Protein AF-A0A0Q8I6N4-F1 (afdb_monomer_lite)

pLDDT: mean 78.52, std 25.17, range [23.89, 98.75]

Radius of gyration: 28.83 Å; chains: 1; bounding box: 86×46×62 Å

Secondary structure (DSSP, 8-state):
-----HHHHHHTT-SSEEEEE-HHHHTT-HHHHHHHHHHHHHTTEEEEEE--SSHHHHHHHHHHTTT-S-----GGGGGSHHHHHHHTT------TT------S--EEEE---SHHHHHHHHHHHHTT--EEEE-HHHHHTT--TTHHHHTTTTT--S-EEEEE------------S---------------------------

Sequence (204 aa):
MTEANLVRVLQSQTRLNVSLLRYDTIAQGAEQVQARIAELRAQGVGMAIADALPDSDLYTLGSACADLPLLTGGSGLALGLPENFRRAGKLRDLDASKLPVVSGGEVVLAGSASIATNGQVAAWLEAVRPDLRIDPLAWRRGSRWWRKRFTRFGNRRTPLALTIAGFMVGWRIRQGAGGYRNRCRALRHAAHHGAAGAGPVPYQ

Structure (mmCIF, N/CA/C/O backbone):
data_AF-A0A0Q8I6N4-F1
#
_entry.id   AF-A0A0Q8I6N4-F1
#
loop_
_atom_site.group_PDB
_atom_site.id
_atom_site.type_symbol
_atom_site.label_atom_id
_atom_site.label_alt_id
_atom_site.label_comp_id
_atom_site.label_asym_id
_atom_site.label_entity_id
_atom_site.label_seq_id
_atom_site.pdbx_PDB_ins_code
_atom_site.Cartn_x
_atom_site.Cartn_y
_atom_site.Cartn_z
_atom_site.occupancy
_atom_site.B_iso_or_equiv
_atom_site.auth_seq_id
_atom_site.auth_comp_id
_atom_site.auth_asym_id
_atom_site.auth_atom_id
_atom_site.pdbx_PDB_model_num
ATOM 1 N N . MET A 1 1 ? 10.664 6.802 2.367 1.00 87.81 1 MET A N 1
ATOM 2 C CA . MET A 1 1 ? 10.058 6.513 3.680 1.00 87.81 1 MET A CA 1
ATOM 3 C C . MET A 1 1 ? 11.179 6.383 4.691 1.00 87.81 1 MET A C 1
ATOM 5 O O . MET A 1 1 ? 12.016 5.511 4.510 1.00 87.81 1 MET A O 1
ATOM 9 N N . THR A 1 2 ? 11.261 7.286 5.666 1.00 96.38 2 THR A N 1
ATOM 10 C CA . THR A 1 2 ? 12.309 7.287 6.713 1.00 96.38 2 THR A CA 1
ATOM 11 C C . THR A 1 2 ? 11.754 7.011 8.110 1.00 96.38 2 THR A C 1
ATOM 13 O O . THR A 1 2 ? 12.517 6.943 9.063 1.00 96.38 2 THR A O 1
ATOM 16 N N . GLU A 1 3 ? 10.436 6.863 8.222 1.00 97.50 3 GLU A N 1
ATOM 17 C CA . GLU A 1 3 ? 9.692 6.530 9.433 1.00 97.50 3 GLU A CA 1
ATOM 18 C C . GLU A 1 3 ? 8.741 5.383 9.071 1.00 97.50 3 GLU A C 1
ATOM 20 O O . GLU A 1 3 ? 8.107 5.422 8.011 1.00 97.50 3 GLU A O 1
ATOM 25 N N . ALA A 1 4 ? 8.691 4.357 9.919 1.00 97.88 4 ALA A N 1
ATOM 26 C CA . ALA A 1 4 ? 7.884 3.155 9.714 1.00 97.88 4 ALA A CA 1
ATOM 27 C C . ALA A 1 4 ? 6.589 3.178 10.541 1.00 97.88 4 ALA A C 1
ATOM 29 O O . ALA A 1 4 ? 5.637 2.473 10.213 1.00 97.88 4 ALA A O 1
ATOM 30 N N . ASN A 1 5 ? 6.519 4.002 11.590 1.00 98.31 5 ASN A N 1
ATOM 31 C CA . ASN A 1 5 ? 5.308 4.167 12.379 1.00 98.31 5 ASN A CA 1
ATOM 32 C C . ASN A 1 5 ? 4.267 4.993 11.602 1.00 98.31 5 ASN A C 1
ATOM 34 O O . ASN A 1 5 ? 4.314 6.225 11.578 1.00 98.31 5 ASN A O 1
ATOM 38 N N . LEU A 1 6 ? 3.299 4.306 10.988 1.00 98.31 6 LEU A N 1
ATOM 39 C CA . LEU A 1 6 ? 2.267 4.943 10.166 1.00 98.31 6 LEU A CA 1
ATOM 40 C C . LEU A 1 6 ? 1.343 5.876 10.954 1.00 98.31 6 LEU A C 1
ATOM 42 O O . LEU A 1 6 ? 0.869 6.854 10.382 1.00 98.31 6 LEU A O 1
ATOM 46 N N . VAL A 1 7 ? 1.133 5.638 12.254 1.00 98.62 7 VAL A N 1
ATOM 47 C CA . VAL A 1 7 ? 0.370 6.563 13.109 1.00 98.62 7 VAL A CA 1
ATOM 48 C C . VAL A 1 7 ? 1.078 7.915 13.154 1.00 98.62 7 VAL A C 1
ATOM 50 O O . VAL A 1 7 ? 0.451 8.940 12.908 1.00 98.62 7 VAL A O 1
ATOM 53 N N . ARG A 1 8 ? 2.402 7.933 13.368 1.00 98.50 8 ARG A N 1
ATOM 54 C CA . ARG A 1 8 ? 3.201 9.173 13.367 1.00 98.50 8 ARG A CA 1
ATOM 55 C C . ARG A 1 8 ? 3.252 9.834 11.994 1.00 98.50 8 ARG A C 1
ATOM 57 O O . ARG A 1 8 ? 3.070 11.047 11.896 1.00 98.50 8 ARG A O 1
ATOM 64 N N . VAL A 1 9 ? 3.480 9.046 10.941 1.00 98.56 9 VAL A N 1
ATOM 65 C CA . VAL A 1 9 ? 3.524 9.559 9.562 1.00 98.56 9 VAL A CA 1
ATOM 66 C C . VAL A 1 9 ? 2.204 10.238 9.212 1.00 98.56 9 VAL A C 1
ATOM 68 O O . VAL A 1 9 ? 2.215 11.389 8.780 1.00 98.56 9 VAL A O 1
ATOM 71 N N . LEU A 1 10 ? 1.075 9.564 9.440 1.00 98.31 10 LEU A N 1
ATOM 72 C CA . LEU A 1 10 ? -0.237 10.096 9.099 1.00 98.31 10 LEU A CA 1
ATOM 73 C C . LEU A 1 10 ? -0.620 11.280 9.992 1.00 98.31 10 LEU A C 1
ATOM 75 O O . LEU A 1 10 ? -1.078 12.293 9.470 1.00 98.31 10 LEU A O 1
ATOM 79 N N . GLN A 1 11 ? -0.364 11.208 11.305 1.00 98.56 11 GLN A N 1
ATOM 80 C CA . GLN A 1 11 ? -0.669 12.301 12.235 1.00 98.56 11 GLN A CA 1
ATOM 81 C C . GLN A 1 11 ? 0.026 13.612 11.845 1.00 98.56 11 GLN A C 1
ATOM 83 O O . GLN A 1 11 ? -0.549 14.681 12.023 1.00 98.56 11 GLN A O 1
ATOM 88 N N . SER A 1 12 ? 1.230 13.547 11.267 1.00 98.12 12 SER A N 1
ATOM 89 C CA . SER A 1 12 ? 1.960 14.738 10.806 1.00 98.12 12 SER A CA 1
ATOM 90 C C . SER A 1 12 ? 1.322 15.453 9.603 1.00 98.12 12 SER A C 1
ATOM 92 O O . SER A 1 12 ? 1.721 16.568 9.273 1.00 98.12 12 SER A O 1
ATOM 94 N N . GLN A 1 13 ? 0.338 14.830 8.944 1.00 98.06 13 GLN A N 1
ATOM 95 C CA . GLN A 1 13 ? -0.269 15.299 7.692 1.00 98.06 13 GLN A CA 1
ATOM 96 C C . GLN A 1 13 ? -1.761 15.632 7.835 1.00 98.06 13 GLN A C 1
ATOM 98 O O . GLN A 1 13 ? -2.396 16.035 6.861 1.00 98.06 13 GLN A O 1
ATOM 103 N N . THR A 1 14 ? -2.342 15.470 9.027 1.00 98.06 14 THR A N 1
ATOM 104 C CA . THR A 1 14 ? -3.771 15.695 9.268 1.00 98.06 14 THR A CA 1
ATOM 105 C C . THR A 1 14 ? -4.027 16.383 10.605 1.00 98.06 14 THR A C 1
ATOM 107 O O . THR A 1 14 ? -3.249 16.269 11.548 1.00 98.06 14 THR A O 1
ATOM 110 N N . ARG A 1 15 ? -5.154 17.099 10.684 1.00 98.00 15 ARG A N 1
ATOM 111 C CA . ARG A 1 15 ? -5.676 17.682 11.933 1.00 98.00 15 ARG A CA 1
ATOM 112 C C . ARG A 1 15 ? -6.541 16.702 12.725 1.00 98.00 15 ARG A C 1
ATOM 114 O O . ARG A 1 15 ? -6.887 16.993 13.862 1.00 98.00 15 ARG A O 1
ATOM 121 N N . LEU A 1 16 ? -6.935 15.581 12.119 1.00 98.12 16 LEU A N 1
ATOM 122 C CA . LEU A 1 16 ? -7.684 14.535 12.809 1.00 98.12 16 LEU A CA 1
ATOM 123 C C . LEU A 1 16 ? -6.767 13.796 13.786 1.00 98.12 16 LEU A C 1
ATOM 125 O O . LEU A 1 16 ? -5.588 13.590 13.502 1.00 98.12 16 LEU A O 1
ATOM 129 N N . ASN A 1 17 ? -7.324 13.355 14.911 1.00 98.56 17 ASN A N 1
ATOM 130 C CA . ASN A 1 17 ? -6.612 12.459 15.814 1.00 98.56 17 ASN A CA 1
ATOM 131 C C . ASN A 1 17 ? -6.455 11.090 15.144 1.00 98.56 17 ASN A C 1
ATOM 133 O O . ASN A 1 17 ? -7.449 10.494 14.710 1.00 98.56 17 ASN A O 1
ATOM 137 N N . VAL A 1 18 ? -5.214 10.610 15.064 1.00 98.75 18 VAL A N 1
ATOM 138 C CA . VAL A 1 18 ? -4.855 9.312 14.492 1.00 98.75 18 VAL A CA 1
ATOM 139 C C . VAL A 1 18 ? -4.528 8.332 15.614 1.00 98.75 18 VAL A C 1
ATOM 141 O O . VAL A 1 18 ? -3.712 8.625 16.484 1.00 98.75 18 VAL A O 1
ATOM 144 N N . SER A 1 19 ? -5.141 7.152 15.580 1.00 98.56 19 SER A N 1
ATOM 145 C CA . SER A 1 19 ? -4.882 6.073 16.539 1.00 98.56 19 SER A CA 1
ATOM 146 C C . SER A 1 19 ? -4.516 4.764 15.835 1.00 98.56 19 SER A C 1
ATOM 148 O O . SER A 1 19 ? -4.373 4.715 14.611 1.00 98.56 19 SER A O 1
ATOM 150 N N . LEU A 1 20 ? -4.347 3.703 16.621 1.00 98.69 20 LEU A N 1
ATOM 151 C CA . LEU A 1 20 ? -4.041 2.351 16.169 1.00 98.69 20 LEU A CA 1
ATOM 152 C C . LEU A 1 20 ? -5.169 1.393 16.568 1.00 98.69 20 LEU A C 1
ATOM 154 O O . LEU A 1 20 ? -5.532 1.292 17.743 1.00 98.69 20 LEU A O 1
ATOM 158 N N . LEU A 1 21 ? -5.684 0.662 15.588 1.00 98.44 21 LEU A N 1
ATOM 159 C CA . LEU A 1 21 ? -6.455 -0.557 15.764 1.00 98.44 21 LEU A CA 1
ATOM 160 C C . LEU A 1 21 ? -5.466 -1.727 15.690 1.00 98.44 21 LEU A C 1
ATOM 162 O O . LEU A 1 21 ? -5.023 -2.118 14.611 1.00 98.44 21 LEU A O 1
ATOM 166 N N . ARG A 1 22 ? -5.063 -2.212 16.864 1.00 98.44 22 ARG A N 1
ATOM 167 C CA . ARG A 1 22 ? -3.992 -3.199 17.005 1.00 98.44 22 ARG A CA 1
ATOM 168 C C . ARG A 1 22 ? -4.424 -4.601 16.584 1.00 98.44 22 ARG A C 1
ATOM 170 O O . ARG A 1 22 ? -5.590 -4.974 16.713 1.00 98.44 22 ARG A O 1
ATOM 177 N N . TYR A 1 23 ? -3.442 -5.394 16.172 1.00 98.50 23 TYR A N 1
ATOM 178 C CA . TYR A 1 23 ? -3.622 -6.771 15.713 1.00 98.50 23 TYR A CA 1
ATOM 179 C C . TYR A 1 23 ? -4.339 -7.686 16.716 1.00 98.50 23 TYR A C 1
ATOM 181 O O . TYR A 1 23 ? -5.095 -8.562 16.318 1.00 98.50 23 TYR A O 1
ATOM 189 N N . ASP A 1 24 ? -4.135 -7.482 18.017 1.00 98.12 24 ASP A N 1
ATOM 190 C CA . ASP A 1 24 ? -4.748 -8.277 19.086 1.00 98.12 24 ASP A CA 1
ATOM 191 C C . ASP A 1 24 ? -6.265 -8.082 19.167 1.00 98.12 24 ASP A C 1
ATOM 193 O O . ASP A 1 24 ? -6.995 -9.020 19.473 1.00 98.12 24 ASP A O 1
ATOM 197 N N . THR A 1 25 ? -6.751 -6.882 18.852 1.00 98.50 25 THR A N 1
ATOM 198 C CA . THR A 1 25 ? -8.184 -6.599 18.713 1.00 98.50 25 THR A CA 1
ATOM 199 C C . THR A 1 25 ? -8.734 -7.252 17.447 1.00 98.50 25 THR A C 1
ATOM 201 O O . THR A 1 25 ? -9.822 -7.817 17.462 1.00 98.50 25 THR A O 1
ATOM 204 N N . ILE A 1 26 ? -7.975 -7.201 16.351 1.00 98.44 26 ILE A N 1
ATOM 205 C CA . ILE A 1 26 ? -8.395 -7.740 15.051 1.00 98.44 26 ILE A CA 1
ATOM 206 C C . ILE A 1 26 ? -8.469 -9.268 15.085 1.00 98.44 26 ILE A C 1
ATOM 208 O O . ILE A 1 26 ? -9.433 -9.846 14.588 1.00 98.44 26 ILE A O 1
ATOM 212 N N . ALA A 1 27 ? -7.521 -9.921 15.755 1.00 97.88 27 ALA A N 1
ATOM 213 C CA . ALA A 1 27 ? -7.495 -11.369 15.936 1.00 97.88 27 ALA A CA 1
ATOM 214 C C . ALA A 1 27 ? -8.718 -11.919 16.700 1.00 97.88 27 ALA A C 1
ATOM 216 O O . ALA A 1 27 ? -9.018 -13.105 16.595 1.00 97.88 27 ALA A O 1
ATOM 217 N N . GLN A 1 28 ? -9.438 -11.073 17.446 1.00 98.12 28 GLN A N 1
ATOM 218 C CA . GLN A 1 28 ? -10.664 -11.447 18.164 1.00 98.12 28 GLN A CA 1
ATOM 219 C C . GLN A 1 28 ? -11.920 -11.421 17.276 1.00 98.12 28 GLN A C 1
ATOM 221 O O . GLN A 1 28 ? -12.981 -11.864 17.709 1.00 98.12 28 GLN A O 1
ATOM 226 N N . GLY A 1 29 ? -11.817 -10.943 16.032 1.00 98.06 29 GLY A N 1
ATOM 227 C CA . GLY A 1 29 ? -12.907 -10.971 15.060 1.00 98.06 29 GLY A CA 1
ATOM 228 C C . GLY A 1 29 ? -13.659 -9.649 14.898 1.00 98.06 29 GLY A C 1
ATOM 229 O O . GLY A 1 29 ? -13.354 -8.625 15.512 1.00 98.06 29 GLY A O 1
ATOM 230 N N . ALA A 1 30 ? -14.649 -9.669 14.002 1.00 97.81 30 ALA A N 1
ATOM 231 C CA . ALA A 1 30 ? -15.275 -8.456 13.478 1.00 97.81 30 ALA A CA 1
ATOM 232 C C . ALA A 1 30 ? -16.047 -7.655 14.539 1.00 97.81 30 ALA A C 1
ATOM 234 O O . ALA A 1 30 ? -15.973 -6.428 14.542 1.00 97.81 30 ALA A O 1
ATOM 235 N N . GLU A 1 31 ? -16.733 -8.333 15.460 1.00 98.19 31 GLU A N 1
ATOM 236 C CA . GLU A 1 31 ? -17.493 -7.688 16.539 1.00 98.19 31 GLU A CA 1
ATOM 237 C C . GLU A 1 31 ? -16.573 -6.897 17.479 1.00 98.19 31 GLU A C 1
ATOM 239 O O . GLU A 1 31 ? -16.845 -5.739 17.801 1.00 98.19 31 GLU A O 1
ATOM 244 N N . GLN A 1 32 ? -15.426 -7.475 17.852 1.00 98.56 32 GLN A N 1
ATOM 245 C CA . GLN A 1 32 ? -14.461 -6.802 18.718 1.00 98.56 32 GLN A CA 1
ATOM 246 C C . GLN A 1 32 ? -13.811 -5.601 18.018 1.00 98.56 32 GLN A C 1
ATOM 248 O O . GLN A 1 32 ? -13.579 -4.558 18.636 1.00 98.56 32 GLN A O 1
ATOM 253 N N . VAL A 1 33 ? -13.563 -5.709 16.710 1.00 98.56 33 VAL A N 1
ATOM 254 C CA . VAL A 1 33 ? -13.108 -4.576 15.896 1.00 98.56 33 VAL A CA 1
ATOM 255 C C . VAL A 1 33 ? -14.155 -3.463 15.867 1.00 98.56 33 VAL A C 1
ATOM 257 O O . VAL A 1 33 ? -13.801 -2.300 16.055 1.00 98.56 33 VAL A O 1
ATOM 260 N N . GLN A 1 34 ? -15.434 -3.788 15.677 1.00 98.50 34 GLN A N 1
ATOM 261 C CA . GLN A 1 34 ? -16.523 -2.805 15.687 1.00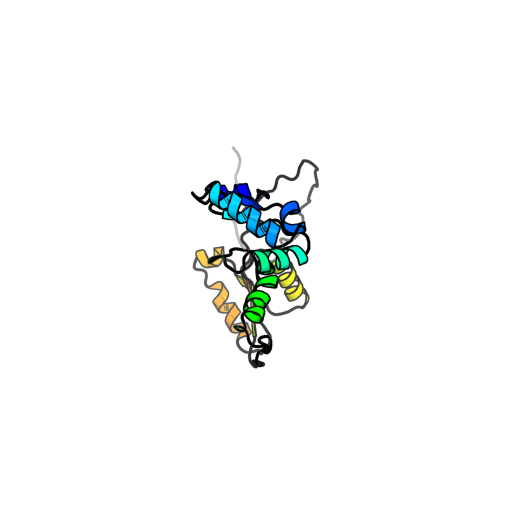 98.50 34 GLN A CA 1
ATOM 262 C C . GLN A 1 34 ? -16.637 -2.093 17.037 1.00 98.50 34 GLN A C 1
ATOM 264 O O . GLN A 1 34 ? -16.699 -0.861 17.071 1.00 98.50 34 GLN A O 1
ATOM 269 N N . ALA A 1 35 ? -16.583 -2.844 18.142 1.00 98.50 35 ALA A N 1
ATOM 270 C CA . ALA A 1 35 ? -16.572 -2.284 19.490 1.00 98.50 35 ALA A CA 1
ATOM 271 C C . ALA A 1 35 ? -15.393 -1.318 19.675 1.00 98.50 35 ALA A C 1
ATOM 273 O O . ALA A 1 35 ? -15.573 -0.173 20.096 1.00 98.50 35 ALA A O 1
ATOM 274 N N . ARG A 1 36 ? -14.191 -1.722 19.247 1.00 98.56 36 ARG A N 1
ATOM 275 C CA . ARG A 1 36 ? -13.006 -0.868 19.339 1.00 98.56 36 ARG A CA 1
ATOM 276 C C . ARG A 1 36 ? -13.101 0.381 18.463 1.00 98.56 36 ARG A C 1
ATOM 278 O O . ARG A 1 36 ? -12.676 1.456 18.883 1.00 98.56 36 ARG A O 1
ATOM 285 N N . ILE A 1 37 ? -13.666 0.278 17.260 1.00 98.38 37 ILE A N 1
ATOM 286 C CA . ILE A 1 37 ? -13.926 1.438 16.395 1.00 98.38 37 ILE A CA 1
ATOM 287 C C . ILE A 1 37 ? -14.889 2.412 17.088 1.00 98.38 37 ILE A C 1
ATOM 289 O O . ILE A 1 37 ? -14.655 3.622 17.046 1.00 98.38 37 ILE A O 1
ATOM 293 N N . ALA A 1 38 ? -15.942 1.916 17.743 1.00 98.31 38 ALA A N 1
ATOM 294 C CA . ALA A 1 38 ? -16.888 2.750 18.481 1.00 98.31 38 ALA A CA 1
ATOM 295 C C . ALA A 1 38 ? -16.220 3.476 19.664 1.00 98.31 38 ALA A C 1
ATOM 297 O O . ALA A 1 38 ? -16.402 4.685 19.818 1.00 98.31 38 ALA A O 1
ATOM 298 N N . GLU A 1 39 ? -15.380 2.785 20.439 1.00 98.50 39 GLU A N 1
ATOM 299 C CA . GLU A 1 39 ? -14.588 3.394 21.517 1.00 98.50 39 GLU A CA 1
ATOM 300 C C . GLU A 1 39 ? -13.662 4.502 21.004 1.00 98.50 39 GLU A C 1
ATOM 302 O O . GLU A 1 39 ? -13.620 5.596 21.567 1.00 98.50 39 GLU A O 1
ATOM 307 N N . LEU A 1 40 ? -12.930 4.243 19.917 1.00 98.25 40 LEU A N 1
ATOM 308 C CA . LEU A 1 40 ? -12.031 5.224 19.309 1.00 98.25 40 LEU A CA 1
ATOM 309 C C . LEU A 1 40 ? -12.806 6.463 18.838 1.00 98.25 40 LEU A C 1
ATOM 311 O O . LEU A 1 40 ? -12.378 7.593 19.080 1.00 98.25 40 LEU A O 1
ATOM 315 N N . ARG A 1 41 ? -13.981 6.272 18.227 1.00 97.69 41 ARG A N 1
ATOM 316 C CA . ARG A 1 41 ? -14.866 7.379 17.836 1.00 97.69 41 ARG A CA 1
ATOM 317 C C . ARG A 1 41 ? -15.325 8.194 19.042 1.00 97.69 41 ARG A C 1
ATOM 319 O O . ARG A 1 41 ? -15.280 9.420 18.981 1.00 97.69 41 ARG A O 1
ATOM 326 N N . ALA A 1 42 ? -15.705 7.538 20.139 1.00 98.38 42 ALA A N 1
ATOM 327 C CA . ALA A 1 42 ? -16.088 8.212 21.380 1.00 98.38 42 ALA A 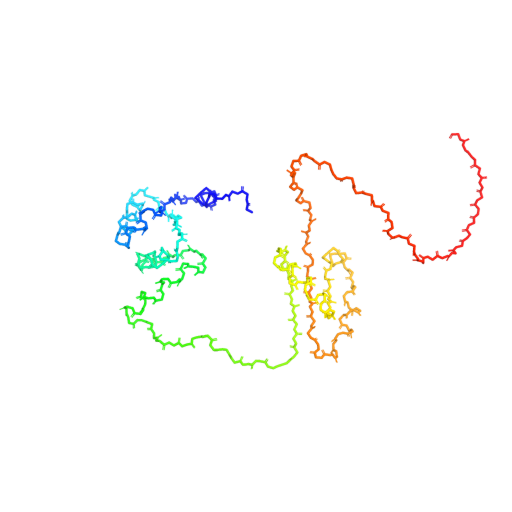CA 1
ATOM 328 C C . ALA A 1 42 ? -14.931 9.026 21.992 1.00 98.38 42 ALA A C 1
ATOM 330 O O . ALA A 1 42 ? -15.162 10.058 22.615 1.00 98.38 42 ALA A O 1
ATOM 331 N N . GLN A 1 43 ? -13.682 8.616 21.755 1.00 98.12 43 GLN A N 1
ATOM 332 C CA . GLN A 1 43 ? -12.467 9.343 22.150 1.00 98.12 43 GLN A CA 1
ATOM 333 C C . GLN A 1 43 ? -12.096 10.491 21.190 1.00 98.12 43 GLN A C 1
ATOM 335 O O . GLN A 1 43 ? -11.058 11.131 21.361 1.00 98.12 43 GLN A O 1
ATOM 340 N N . GLY A 1 44 ? -12.904 10.757 20.159 1.00 98.12 44 GLY A N 1
ATOM 341 C CA . GLY A 1 44 ? -12.626 11.794 19.164 1.00 98.12 44 GLY A CA 1
ATOM 342 C C . GLY A 1 44 ? -11.520 11.423 18.171 1.00 98.12 44 GLY A C 1
ATOM 343 O O . GLY A 1 44 ? -10.915 12.312 17.568 1.00 98.12 44 GLY A O 1
ATOM 344 N N . VAL A 1 45 ? -11.225 10.130 17.996 1.00 98.56 45 VAL A N 1
ATOM 345 C CA . VAL A 1 45 ? -10.305 9.644 16.957 1.00 98.56 45 VAL A CA 1
ATOM 346 C C . VAL A 1 45 ? -10.994 9.723 15.598 1.00 98.56 45 VAL A C 1
ATOM 348 O O . VAL A 1 45 ? -12.066 9.155 15.395 1.00 98.56 45 VAL A O 1
ATOM 351 N N . GLY A 1 46 ? -10.367 10.427 14.653 1.00 97.69 46 GLY A N 1
ATOM 352 C CA . GLY A 1 46 ? -10.891 10.596 13.297 1.00 97.69 46 GLY A CA 1
ATOM 353 C C . GLY A 1 46 ? -10.366 9.560 12.303 1.00 97.69 46 GLY A C 1
ATOM 354 O O . GLY A 1 46 ? -11.038 9.271 11.317 1.00 97.69 46 GLY A O 1
ATOM 355 N N . MET A 1 47 ? -9.179 8.995 12.549 1.00 98.38 47 MET A N 1
ATOM 356 C CA . MET A 1 47 ? -8.565 7.971 11.698 1.00 98.38 47 MET A CA 1
ATOM 357 C C . MET A 1 47 ? -7.867 6.914 12.556 1.00 98.38 47 MET A C 1
ATOM 359 O O . MET A 1 47 ? -7.206 7.245 13.537 1.00 98.38 47 MET A O 1
ATOM 363 N N . ALA A 1 48 ? -7.961 5.645 12.172 1.00 98.38 48 ALA A N 1
ATOM 364 C CA . ALA A 1 48 ? -7.210 4.567 12.806 1.00 98.38 48 ALA A CA 1
ATOM 365 C C . ALA A 1 48 ? -6.374 3.837 11.753 1.00 98.38 48 ALA A C 1
ATOM 367 O O . ALA A 1 48 ? -6.905 3.399 10.734 1.00 98.38 48 ALA A O 1
ATOM 368 N N . ILE A 1 49 ? -5.070 3.708 12.001 1.00 98.62 49 ILE A N 1
ATOM 369 C CA . ILE A 1 49 ? -4.243 2.724 11.302 1.00 98.62 49 ILE A CA 1
ATOM 370 C C . ILE A 1 49 ? -4.662 1.352 11.824 1.00 98.62 49 ILE A C 1
ATOM 372 O O . ILE A 1 49 ? -4.766 1.186 13.034 1.00 98.62 49 ILE A O 1
ATOM 376 N N . ALA A 1 50 ? -4.919 0.393 10.942 1.00 98.44 50 ALA A N 1
ATOM 377 C CA . ALA A 1 50 ? -5.223 -0.979 11.326 1.00 98.44 50 ALA A CA 1
ATOM 378 C C . ALA A 1 50 ? -4.017 -1.872 11.041 1.00 98.44 50 ALA A C 1
ATOM 380 O O . ALA A 1 50 ? -3.450 -1.804 9.947 1.00 98.44 50 ALA A O 1
ATOM 381 N N . ASP A 1 51 ? -3.635 -2.694 12.014 1.00 98.50 51 ASP A N 1
ATOM 382 C CA . ASP A 1 51 ? -2.679 -3.770 11.770 1.00 98.50 51 ASP A CA 1
ATOM 383 C C . ASP A 1 51 ? -3.304 -4.830 10.846 1.00 98.50 51 ASP A C 1
ATOM 385 O O . ASP A 1 51 ? -4.514 -5.036 10.837 1.00 98.50 51 ASP A O 1
ATOM 389 N N . ALA A 1 52 ? -2.476 -5.516 10.066 1.00 97.50 52 ALA A N 1
ATOM 390 C CA . ALA A 1 52 ? -2.869 -6.714 9.331 1.00 97.50 52 ALA A CA 1
ATOM 391 C C . ALA A 1 52 ? -1.622 -7.578 9.135 1.00 97.50 52 ALA A C 1
ATOM 393 O O . ALA A 1 52 ? -0.679 -7.139 8.471 1.00 97.50 52 ALA A O 1
ATOM 394 N N . LEU A 1 53 ? -1.588 -8.762 9.755 1.00 96.75 53 LEU A N 1
ATOM 395 C CA . LEU A 1 53 ? -0.438 -9.667 9.672 1.00 96.75 53 LEU A CA 1
ATOM 396 C C . LEU A 1 53 ? -0.700 -10.775 8.635 1.00 96.75 53 LEU A C 1
ATOM 398 O O . LEU A 1 53 ? 0.002 -10.802 7.623 1.00 96.75 53 LEU A O 1
ATOM 402 N N . PRO A 1 54 ? -1.690 -11.668 8.825 1.00 96.75 54 PRO A N 1
ATOM 403 C CA . PRO A 1 54 ? -2.195 -12.548 7.775 1.00 96.75 54 PRO A CA 1
ATOM 404 C C . PRO A 1 54 ? -3.335 -11.917 6.963 1.00 96.75 54 PRO A C 1
ATOM 406 O O . PRO A 1 54 ? -4.035 -11.013 7.418 1.00 96.75 54 PRO A O 1
ATOM 409 N N . ASP A 1 55 ? -3.616 -12.496 5.794 1.00 97.38 55 ASP A N 1
ATOM 410 C CA . ASP A 1 55 ? -4.765 -12.107 4.965 1.00 97.38 55 ASP A CA 1
ATOM 411 C C . ASP A 1 55 ? -6.108 -12.229 5.705 1.00 97.38 55 ASP A C 1
ATOM 413 O O . ASP A 1 55 ? -7.028 -11.460 5.429 1.00 97.38 55 ASP A O 1
ATOM 417 N N . SER A 1 56 ? -6.238 -13.147 6.674 1.00 97.19 56 SER A N 1
ATOM 418 C CA . SER A 1 56 ? -7.451 -13.289 7.496 1.00 97.19 56 SER A CA 1
ATOM 419 C C . SER A 1 56 ? -7.826 -12.001 8.231 1.00 97.19 56 SER A C 1
ATOM 421 O O . SER A 1 56 ? -9.014 -11.710 8.365 1.00 97.19 56 SER A O 1
ATOM 423 N N . ASP A 1 57 ? -6.844 -11.192 8.634 1.00 98.00 57 ASP A N 1
ATOM 424 C CA . ASP A 1 57 ? -7.092 -9.898 9.273 1.00 98.00 57 ASP A CA 1
ATOM 425 C C . ASP A 1 57 ? -7.799 -8.940 8.308 1.00 98.00 57 ASP A C 1
ATOM 427 O O . ASP A 1 57 ? -8.705 -8.212 8.707 1.00 98.00 57 ASP A O 1
ATOM 431 N N . LEU A 1 58 ? -7.446 -8.974 7.018 1.00 98.06 58 LEU A N 1
ATOM 432 C CA . LEU A 1 58 ? -8.060 -8.136 5.984 1.00 98.06 58 LEU A CA 1
ATOM 433 C C . LEU A 1 58 ? -9.519 -8.533 5.724 1.00 98.06 58 LEU A C 1
ATOM 435 O O . LEU A 1 58 ? -10.358 -7.661 5.491 1.00 98.06 58 LEU A O 1
ATOM 439 N N . TYR A 1 59 ? -9.853 -9.824 5.819 1.00 98.00 59 TYR A N 1
ATOM 440 C CA . TYR A 1 59 ? -11.245 -10.282 5.770 1.00 98.00 59 TYR A CA 1
ATOM 441 C C . TYR A 1 59 ? -12.028 -9.852 7.014 1.00 98.00 59 TYR A C 1
ATOM 443 O O . TYR A 1 59 ? -13.149 -9.353 6.884 1.00 98.00 59 TYR A O 1
ATOM 451 N N . THR A 1 60 ? -11.430 -9.971 8.203 1.00 98.25 60 THR A N 1
ATOM 452 C CA . THR A 1 60 ? -12.028 -9.487 9.455 1.00 98.25 60 THR A CA 1
ATOM 453 C C . THR A 1 60 ? -12.299 -7.986 9.398 1.00 98.25 60 THR A C 1
ATOM 455 O O . THR A 1 60 ? -13.417 -7.556 9.676 1.00 98.25 60 THR A O 1
ATOM 458 N N . LEU A 1 61 ? -11.313 -7.188 8.979 1.00 98.12 61 LEU A N 1
ATOM 459 C CA . LEU A 1 61 ? -11.451 -5.744 8.793 1.00 98.12 61 LEU A CA 1
ATOM 460 C C . LEU A 1 61 ? -12.523 -5.414 7.752 1.00 98.12 61 LEU A C 1
ATOM 462 O O . LEU A 1 61 ? -13.347 -4.532 7.994 1.00 98.12 61 LEU A O 1
ATOM 466 N N . GLY A 1 62 ? -12.551 -6.138 6.630 1.00 97.00 62 GLY A N 1
ATOM 467 C CA . GLY A 1 62 ? -13.570 -5.979 5.597 1.00 97.00 62 GLY A CA 1
ATOM 468 C C . GLY A 1 62 ? -14.982 -6.177 6.146 1.00 97.00 62 GLY A C 1
ATOM 469 O O . GLY A 1 62 ? -15.837 -5.319 5.939 1.00 97.00 62 GLY A O 1
ATOM 470 N N . SER A 1 63 ? -15.209 -7.252 6.905 1.00 96.94 63 SER A N 1
ATOM 471 C CA . SER A 1 63 ? -16.503 -7.526 7.541 1.00 96.94 63 SER A CA 1
ATOM 472 C C . SER A 1 63 ? -16.850 -6.500 8.623 1.00 96.94 63 SER A C 1
ATOM 474 O O . SER A 1 63 ? -17.982 -6.028 8.680 1.00 96.94 63 SER A O 1
ATOM 476 N N . ALA A 1 64 ? -15.894 -6.140 9.484 1.00 97.62 64 ALA A N 1
ATOM 477 C CA . ALA A 1 64 ? -16.121 -5.212 10.590 1.00 97.62 64 ALA A CA 1
ATOM 478 C C . ALA A 1 64 ? -16.472 -3.800 10.106 1.00 97.62 64 A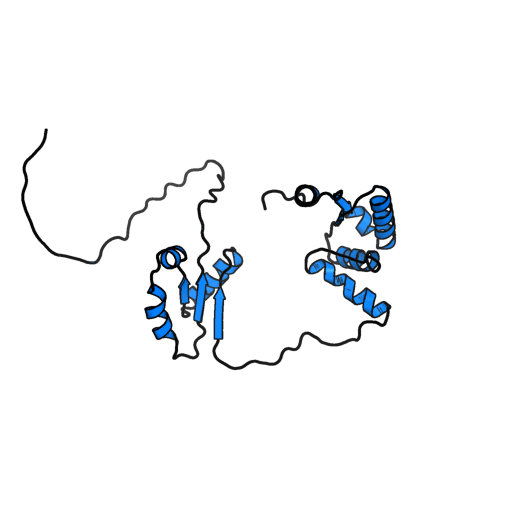LA A C 1
ATOM 480 O O . ALA A 1 64 ? -17.257 -3.096 10.738 1.00 97.62 64 ALA A O 1
ATOM 481 N N . CYS A 1 65 ? -15.900 -3.393 8.973 1.00 96.50 65 CYS A N 1
ATOM 482 C CA . CYS A 1 65 ? -16.041 -2.051 8.425 1.00 96.50 65 CYS A CA 1
ATOM 483 C C . CYS A 1 65 ? -17.135 -1.922 7.355 1.00 96.50 65 CYS A C 1
ATOM 485 O O . CYS A 1 65 ? -17.149 -0.918 6.643 1.00 96.50 65 CYS A O 1
ATOM 487 N N . ALA A 1 66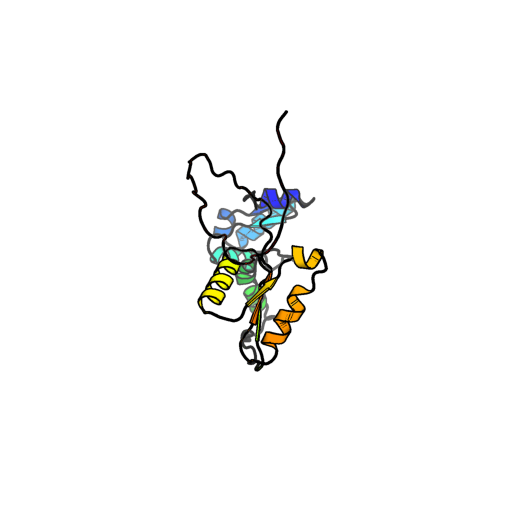 ? -18.032 -2.904 7.221 1.00 95.81 66 ALA A N 1
ATOM 488 C CA . ALA A 1 66 ? -19.052 -2.931 6.168 1.00 95.81 66 ALA A CA 1
ATOM 489 C C . ALA A 1 66 ? -19.934 -1.667 6.126 1.00 95.81 66 ALA A C 1
ATOM 491 O O . ALA A 1 66 ? -20.299 -1.215 5.041 1.00 95.81 66 ALA A O 1
ATOM 492 N N . ASP A 1 67 ? -20.211 -1.077 7.291 1.00 93.81 67 ASP A N 1
ATOM 493 C CA . ASP A 1 67 ? -21.066 0.107 7.434 1.00 93.81 67 ASP A CA 1
ATOM 494 C C . ASP A 1 67 ? -20.285 1.433 7.462 1.00 93.81 67 ASP A C 1
ATOM 496 O O . ASP A 1 67 ? -20.873 2.509 7.601 1.00 93.81 67 ASP A O 1
ATOM 500 N N . LEU A 1 68 ? -18.951 1.397 7.343 1.00 95.94 68 LEU A N 1
ATOM 501 C CA . LEU A 1 68 ? -18.164 2.624 7.279 1.00 95.94 68 LEU A CA 1
ATOM 502 C C . LEU A 1 68 ? -18.348 3.304 5.913 1.00 95.94 68 LEU A C 1
ATOM 504 O O . LEU A 1 68 ? -18.118 2.678 4.880 1.00 95.94 68 LEU A O 1
ATOM 508 N N . PRO A 1 69 ? -18.663 4.614 5.874 1.00 96.25 69 PRO A N 1
ATOM 509 C CA . PRO A 1 69 ? -18.852 5.329 4.611 1.00 96.25 69 PRO A CA 1
ATOM 510 C C . PRO A 1 69 ? -17.542 5.539 3.837 1.00 96.25 69 PRO A C 1
ATOM 512 O O . PRO A 1 69 ? -17.572 5.839 2.646 1.00 96.25 69 PRO A O 1
ATOM 515 N N . LEU A 1 70 ? -16.392 5.424 4.510 1.00 96.75 70 LEU A N 1
ATOM 516 C CA . LEU A 1 70 ? -15.072 5.603 3.918 1.00 96.75 70 LEU A CA 1
ATOM 517 C C . LEU A 1 70 ? -14.064 4.644 4.550 1.00 96.75 70 LEU A C 1
ATOM 519 O O . LEU A 1 70 ? -13.928 4.575 5.771 1.00 96.75 70 LEU A O 1
ATOM 523 N N . LEU A 1 71 ? -13.311 3.977 3.682 1.00 96.44 71 LEU A N 1
ATOM 524 C CA . LEU A 1 71 ? -12.170 3.133 4.000 1.00 96.44 71 LEU A CA 1
ATOM 525 C C . LEU A 1 71 ? -10.986 3.560 3.132 1.00 96.44 71 LEU A C 1
ATOM 527 O O . LEU A 1 71 ? -11.147 3.826 1.942 1.00 96.44 71 LEU A O 1
ATOM 531 N N . THR A 1 72 ? -9.795 3.630 3.722 1.00 97.19 72 THR A N 1
ATOM 532 C CA . THR A 1 72 ? -8.572 4.052 3.025 1.00 97.19 72 THR A CA 1
ATOM 533 C C . THR A 1 72 ? -7.465 3.036 3.254 1.00 97.19 72 THR A C 1
ATOM 535 O O . THR A 1 72 ? -7.185 2.688 4.399 1.00 97.19 72 THR A O 1
ATOM 538 N N . GLY A 1 73 ? -6.800 2.590 2.192 1.00 95.25 73 GLY A N 1
ATOM 539 C CA . GLY A 1 73 ? -5.708 1.627 2.294 1.00 95.25 73 GLY A CA 1
ATOM 540 C C . GLY A 1 73 ? -5.175 1.200 0.931 1.00 95.25 73 GLY A C 1
ATOM 541 O O . GLY A 1 73 ? -5.581 1.728 -0.104 1.00 95.25 73 GLY A O 1
ATOM 542 N N . GLY A 1 74 ? -4.245 0.245 0.943 1.00 94.88 74 GLY A N 1
ATOM 543 C CA . GLY A 1 74 ? -3.787 -0.436 -0.269 1.00 94.88 74 GLY A CA 1
ATOM 544 C C . GLY A 1 74 ? -4.801 -1.465 -0.783 1.00 94.88 74 GLY A C 1
ATOM 545 O O . GLY A 1 74 ? -5.867 -1.656 -0.202 1.00 94.88 74 GLY A O 1
ATOM 546 N N . SER A 1 75 ? -4.441 -2.181 -1.851 1.00 94.94 75 SER A N 1
ATOM 547 C CA . SER A 1 75 ? -5.306 -3.196 -2.475 1.00 94.94 75 SER A CA 1
ATOM 548 C C . SER A 1 75 ? -5.702 -4.340 -1.537 1.00 94.94 75 SER A C 1
ATOM 550 O O . SER A 1 75 ? -6.798 -4.871 -1.681 1.00 94.94 75 SER A O 1
ATOM 552 N N . GLY A 1 76 ? -4.865 -4.692 -0.554 1.00 93.75 76 GLY A N 1
ATOM 553 C CA . GLY A 1 76 ? -5.176 -5.744 0.421 1.00 93.75 76 GLY A CA 1
ATOM 554 C C . GLY A 1 76 ? -6.465 -5.483 1.209 1.00 93.75 76 GLY A C 1
ATOM 555 O O . GLY A 1 76 ? -7.228 -6.409 1.462 1.00 93.75 76 GLY A O 1
ATOM 556 N N . LEU A 1 77 ? -6.783 -4.217 1.505 1.00 92.31 77 LEU A N 1
ATOM 557 C CA . LEU A 1 77 ? -8.031 -3.854 2.186 1.00 92.31 77 LEU A CA 1
ATOM 558 C C . LEU A 1 77 ? -9.275 -4.278 1.388 1.00 92.31 77 LEU A C 1
ATOM 560 O O . LEU A 1 77 ? -10.319 -4.558 1.968 1.00 92.31 77 LEU A O 1
ATOM 564 N N . ALA A 1 78 ? -9.165 -4.357 0.060 1.00 92.25 78 ALA A N 1
ATOM 565 C CA . ALA A 1 78 ? -10.268 -4.738 -0.809 1.00 92.25 78 ALA A CA 1
ATOM 566 C C . ALA A 1 78 ? -10.561 -6.248 -0.817 1.00 92.25 78 ALA A C 1
ATOM 568 O O . ALA A 1 78 ? -11.566 -6.636 -1.401 1.00 92.25 78 ALA A O 1
ATOM 569 N N . LEU A 1 79 ? -9.748 -7.100 -0.177 1.00 94.00 79 LEU A N 1
ATOM 570 C CA . LEU A 1 79 ? -9.982 -8.552 -0.157 1.00 94.00 79 LEU A CA 1
ATOM 571 C C . LEU A 1 79 ? -11.321 -8.920 0.505 1.00 94.00 79 LEU A C 1
ATOM 573 O O . LEU A 1 79 ? -12.076 -9.725 -0.036 1.00 94.00 79 LEU A O 1
ATOM 577 N N . GLY A 1 80 ? -11.642 -8.296 1.644 1.00 93.00 80 GLY A N 1
ATOM 578 C CA . GLY A 1 80 ? -12.860 -8.590 2.409 1.00 93.00 80 GLY A CA 1
ATOM 579 C C . GLY A 1 80 ? -14.116 -7.830 1.966 1.00 93.00 80 GLY A C 1
ATOM 580 O O . GLY A 1 80 ? -15.221 -8.211 2.339 1.00 93.00 80 GLY A O 1
ATOM 581 N N . LEU A 1 81 ? -13.983 -6.767 1.166 1.00 95.00 81 LEU A N 1
ATOM 582 C CA . LEU A 1 81 ? -15.108 -5.874 0.843 1.00 95.00 81 LEU A CA 1
ATOM 583 C C . LEU A 1 81 ? -16.162 -6.476 -0.102 1.00 95.00 81 LEU A C 1
ATOM 585 O O . LEU A 1 81 ? -17.348 -6.263 0.155 1.00 95.00 81 LEU A O 1
ATOM 589 N N . PRO A 1 82 ? -15.807 -7.219 -1.174 1.00 93.81 82 PRO A N 1
ATOM 590 C CA . PRO A 1 82 ? -16.796 -7.790 -2.087 1.00 93.81 82 PRO A CA 1
ATOM 591 C C . PRO A 1 82 ? -17.824 -8.674 -1.381 1.00 93.81 82 PRO A C 1
ATOM 593 O O . PRO A 1 82 ? -18.995 -8.678 -1.756 1.00 93.81 82 PRO A O 1
ATOM 596 N N . GLU A 1 83 ? -17.404 -9.386 -0.335 1.00 93.25 83 GLU A N 1
ATOM 597 C CA . GLU A 1 83 ? -18.268 -10.304 0.399 1.00 93.25 83 GLU A CA 1
ATOM 598 C C . GLU A 1 83 ? -19.408 -9.589 1.133 1.00 93.25 83 GLU A C 1
ATOM 600 O O . GLU A 1 83 ? -20.531 -10.090 1.151 1.00 93.25 83 GLU A O 1
ATOM 605 N N . ASN A 1 84 ? -19.182 -8.365 1.620 1.00 95.12 84 ASN A N 1
ATOM 606 C CA . ASN A 1 84 ? -20.241 -7.538 2.207 1.00 95.12 84 ASN A CA 1
ATOM 607 C C . ASN A 1 84 ? -21.375 -7.284 1.200 1.00 95.12 84 ASN A C 1
ATOM 609 O O . ASN A 1 84 ? -22.557 -7.371 1.533 1.00 95.12 84 ASN A O 1
ATOM 613 N N . PHE A 1 85 ? -21.023 -7.015 -0.060 1.00 94.69 85 PHE A N 1
ATOM 614 C CA . PHE A 1 85 ? -22.004 -6.774 -1.116 1.00 94.69 85 PHE A CA 1
ATOM 615 C C . PHE A 1 85 ? -22.678 -8.058 -1.600 1.00 94.69 85 PHE A C 1
ATOM 617 O O . PHE A 1 85 ? -23.861 -8.010 -1.937 1.00 94.69 85 PHE A O 1
ATOM 624 N N . ARG A 1 86 ? -21.974 -9.201 -1.609 1.00 94.12 86 ARG A N 1
ATOM 625 C CA . ARG A 1 86 ? -22.593 -10.506 -1.908 1.00 94.12 86 ARG A CA 1
ATOM 626 C C . ARG A 1 86 ? -23.643 -10.867 -0.864 1.00 94.12 86 ARG A C 1
ATOM 628 O O . ARG A 1 86 ? -24.776 -11.157 -1.235 1.00 94.12 86 ARG A O 1
ATOM 635 N N . ARG A 1 87 ? -23.312 -10.749 0.428 1.00 91.81 87 ARG A N 1
ATOM 636 C CA . ARG A 1 87 ? -24.251 -10.990 1.541 1.00 91.81 87 ARG A CA 1
ATOM 637 C C . ARG A 1 87 ? -25.466 -10.069 1.494 1.00 91.81 87 ARG A C 1
ATOM 639 O O . ARG A 1 87 ? -26.571 -10.496 1.803 1.00 91.81 87 ARG A O 1
ATOM 646 N N . ALA A 1 88 ? -25.276 -8.826 1.054 1.00 94.31 88 ALA A N 1
ATOM 647 C CA . ALA A 1 88 ? -26.362 -7.870 0.858 1.00 94.31 88 ALA A CA 1
ATOM 648 C C . ALA A 1 88 ? -27.167 -8.084 -0.444 1.00 94.31 88 ALA A C 1
ATOM 650 O O . ALA A 1 88 ? -28.054 -7.283 -0.735 1.00 94.31 88 ALA A O 1
ATOM 651 N N . GLY A 1 89 ? -26.840 -9.089 -1.268 1.00 95.00 89 GLY A N 1
ATOM 652 C CA . GLY A 1 89 ? -27.487 -9.328 -2.565 1.00 95.00 89 GLY A CA 1
ATOM 653 C C . GLY A 1 89 ? -27.215 -8.243 -3.617 1.00 95.00 89 GLY A C 1
ATOM 654 O O . GLY A 1 89 ? -27.941 -8.133 -4.602 1.00 95.00 89 GLY A O 1
ATOM 655 N N . LYS A 1 90 ? -26.184 -7.413 -3.412 1.00 95.00 90 LYS A N 1
ATOM 656 C CA . LYS A 1 90 ? -25.850 -6.248 -4.252 1.00 95.00 90 LYS A CA 1
ATOM 657 C C . LYS A 1 90 ? -24.774 -6.535 -5.297 1.00 95.00 90 LYS A C 1
ATOM 659 O O . LYS A 1 90 ? -24.561 -5.712 -6.184 1.00 95.00 90 LYS A O 1
ATOM 664 N N . LEU A 1 91 ? -24.086 -7.671 -5.200 1.00 93.88 91 LEU A N 1
ATOM 665 C CA . LEU A 1 91 ? -23.030 -8.062 -6.129 1.00 93.88 91 LEU A CA 1
ATOM 666 C C . LEU A 1 91 ? -23.385 -9.379 -6.818 1.00 93.88 91 LEU A C 1
ATOM 668 O O . LEU A 1 91 ? -23.605 -10.392 -6.160 1.00 93.88 91 LEU A O 1
ATOM 672 N N . ARG A 1 92 ? -23.427 -9.346 -8.153 1.00 88.69 92 ARG A N 1
ATOM 673 C CA . ARG A 1 92 ? -23.607 -10.532 -9.001 1.00 88.69 92 ARG A CA 1
ATOM 674 C C . ARG A 1 92 ? -22.277 -11.251 -9.187 1.00 88.69 92 ARG A C 1
ATOM 676 O O . ARG A 1 92 ? -21.233 -10.602 -9.228 1.00 88.69 92 ARG A O 1
ATOM 683 N N . ASP A 1 93 ? -22.338 -12.563 -9.365 1.00 82.19 93 ASP A N 1
ATOM 684 C CA . ASP A 1 93 ? -21.167 -13.368 -9.695 1.00 82.19 93 ASP A CA 1
ATOM 685 C C . ASP A 1 93 ? -20.829 -13.217 -11.188 1.00 82.19 93 ASP A C 1
ATOM 687 O O . ASP A 1 93 ? -21.588 -13.642 -12.062 1.00 82.19 93 ASP A O 1
ATOM 691 N N . LEU A 1 94 ? -19.745 -12.498 -11.484 1.00 83.38 94 LEU A N 1
ATOM 692 C CA . LEU A 1 94 ? -19.289 -12.171 -12.835 1.00 83.38 94 LEU A CA 1
ATOM 693 C C . LEU A 1 94 ? -17.757 -12.208 -12.874 1.00 83.38 94 LEU A C 1
ATOM 695 O O . LEU A 1 94 ? -17.092 -11.620 -12.021 1.00 83.38 94 LEU A O 1
ATOM 699 N N . ASP A 1 95 ? -17.197 -12.832 -13.908 1.00 81.00 95 ASP A N 1
ATOM 700 C CA . ASP A 1 95 ? -15.753 -12.849 -14.148 1.00 81.00 95 ASP A CA 1
ATOM 701 C C . ASP A 1 95 ? -15.306 -11.567 -14.868 1.00 81.00 95 ASP A C 1
ATOM 703 O O . ASP A 1 95 ? -15.352 -11.462 -16.095 1.00 81.00 95 ASP A O 1
ATOM 707 N N . ALA A 1 96 ? -14.869 -10.578 -14.087 1.00 84.62 96 ALA A N 1
ATOM 708 C CA . ALA A 1 96 ? -14.366 -9.303 -14.596 1.00 84.62 96 ALA A CA 1
ATOM 709 C C . ALA A 1 96 ? -12.911 -9.364 -15.109 1.00 84.62 96 ALA A C 1
ATOM 711 O O . ALA A 1 96 ? -12.385 -8.346 -15.557 1.00 84.62 96 ALA A O 1
ATOM 712 N N . SER A 1 97 ? -12.235 -10.518 -15.031 1.00 88.06 97 SER A N 1
ATOM 713 C CA . SER A 1 97 ? -10.805 -10.630 -15.363 1.00 88.06 97 SER A CA 1
ATOM 714 C C . SER A 1 97 ? -10.523 -10.782 -16.862 1.00 88.06 97 SER A C 1
ATOM 716 O O . SER A 1 97 ? -9.393 -10.578 -17.311 1.00 88.06 97 SER A O 1
ATOM 718 N N . LYS A 1 98 ? -11.542 -11.120 -17.659 1.00 87.06 98 LYS A N 1
ATOM 719 C CA . LYS A 1 98 ? -11.391 -11.365 -19.096 1.00 87.06 98 LYS A CA 1
ATOM 720 C C . LYS A 1 98 ? -11.306 -10.058 -19.877 1.00 87.06 98 LYS A C 1
ATOM 722 O O . LYS A 1 98 ? -12.290 -9.336 -20.017 1.00 87.06 98 LYS A O 1
ATOM 727 N N . LEU A 1 99 ? -10.133 -9.802 -20.449 1.00 89.75 99 LEU A N 1
ATOM 728 C CA . LEU A 1 99 ? -9.899 -8.701 -21.380 1.00 89.75 99 LEU A CA 1
ATOM 729 C C . LEU A 1 99 ? -9.785 -9.229 -22.820 1.00 89.75 99 LEU A C 1
ATOM 731 O O . LEU A 1 99 ? -9.227 -10.310 -23.027 1.00 89.75 99 LEU A O 1
ATOM 735 N N . PRO A 1 100 ? -10.291 -8.494 -23.828 1.00 89.62 100 PRO A N 1
ATOM 736 C CA . PRO A 1 100 ? -10.102 -8.862 -25.226 1.00 89.62 100 PRO A CA 1
ATOM 737 C C . PRO A 1 100 ? -8.627 -8.737 -25.631 1.00 89.62 100 PRO A C 1
ATOM 739 O O . PRO A 1 100 ? -7.900 -7.869 -25.147 1.00 89.62 100 PRO A O 1
ATOM 742 N N . VAL A 1 101 ? -8.190 -9.585 -26.563 1.00 90.81 101 VAL A N 1
ATOM 743 C CA . VAL A 1 101 ? -6.838 -9.513 -27.131 1.00 90.81 101 VAL A CA 1
ATOM 744 C C . VAL A 1 101 ? -6.739 -8.309 -28.067 1.00 90.81 101 VAL A C 1
ATOM 746 O O . VAL A 1 101 ? -7.573 -8.139 -28.955 1.00 90.81 101 VAL A O 1
ATOM 749 N N . VAL A 1 102 ? -5.694 -7.498 -27.900 1.00 91.50 102 VAL A N 1
ATOM 750 C CA . VAL A 1 102 ? -5.405 -6.344 -28.762 1.00 91.50 102 VAL A CA 1
ATOM 751 C C . VAL A 1 102 ? -4.187 -6.657 -29.630 1.00 91.50 102 VAL A C 1
ATOM 753 O O . VAL A 1 102 ? -3.109 -6.931 -29.112 1.00 91.50 102 VAL A O 1
ATOM 756 N N . SER A 1 103 ? -4.348 -6.614 -30.954 1.00 89.62 103 SER A N 1
ATOM 757 C CA . SER A 1 103 ? -3.258 -6.808 -31.922 1.00 89.62 103 SER A CA 1
ATOM 758 C C . SER A 1 103 ? -2.664 -5.474 -32.384 1.00 89.62 103 SER A C 1
ATOM 760 O O . SER A 1 103 ? -3.414 -4.522 -32.597 1.00 89.62 103 SER A O 1
ATOM 762 N N . GLY A 1 104 ? -1.356 -5.405 -32.645 1.00 87.50 104 GLY A N 1
ATOM 763 C CA . GLY A 1 104 ? -0.727 -4.205 -33.206 1.00 87.50 104 GLY A CA 1
ATOM 764 C C . GLY A 1 104 ? 0.758 -4.082 -32.875 1.00 87.50 104 GLY A C 1
ATOM 765 O O . GLY A 1 104 ? 1.406 -5.058 -32.513 1.00 87.50 104 GLY A O 1
ATOM 766 N N . GLY A 1 105 ? 1.302 -2.874 -33.042 1.00 81.81 105 GLY A N 1
ATOM 767 C CA . GLY A 1 105 ? 2.643 -2.538 -32.562 1.00 81.81 105 GLY A CA 1
ATOM 768 C C . GLY A 1 105 ? 2.656 -2.295 -31.052 1.00 81.81 105 GLY A C 1
ATOM 769 O O . GLY A 1 105 ? 1.665 -1.843 -30.485 1.00 81.81 105 GLY A O 1
ATOM 770 N N . GLU A 1 106 ? 3.797 -2.557 -30.418 1.00 84.62 106 GLU A N 1
ATOM 771 C CA . GLU A 1 106 ? 3.959 -2.467 -28.965 1.00 84.62 106 GLU A CA 1
ATOM 772 C C . GLU A 1 106 ? 5.051 -1.467 -28.577 1.00 84.62 106 GLU A C 1
ATOM 774 O O . GLU A 1 106 ? 6.067 -1.309 -29.262 1.00 84.62 106 GLU A O 1
ATOM 779 N N . VAL A 1 107 ? 4.870 -0.825 -27.425 1.00 86.75 107 VAL A N 1
ATOM 780 C CA . VAL A 1 107 ? 5.873 0.040 -26.805 1.00 86.75 107 VAL A CA 1
ATOM 781 C C . VAL A 1 107 ? 5.854 -0.160 -25.293 1.00 86.75 107 VAL A C 1
ATOM 783 O O . VAL A 1 107 ? 4.792 -0.285 -24.688 1.00 86.75 107 VAL A O 1
ATOM 786 N N . VAL A 1 108 ? 7.033 -0.171 -24.677 1.00 89.81 108 VAL A N 1
ATOM 787 C CA . VAL A 1 108 ? 7.203 -0.199 -23.223 1.00 89.81 108 VAL A CA 1
ATOM 788 C C . VAL A 1 108 ? 7.720 1.158 -22.774 1.00 89.81 108 VAL A C 1
ATOM 790 O O . VAL A 1 108 ? 8.777 1.596 -23.210 1.00 89.81 108 VAL A O 1
ATOM 793 N N . LEU A 1 109 ? 6.988 1.839 -21.897 1.00 91.62 109 LEU A N 1
ATOM 794 C CA . LEU A 1 109 ? 7.385 3.136 -21.349 1.00 91.62 109 LEU A CA 1
ATOM 795 C C . LEU A 1 109 ? 7.727 2.964 -19.865 1.00 91.62 109 LEU A C 1
ATOM 797 O O . LEU A 1 109 ? 6.845 2.749 -19.038 1.00 91.62 109 LEU A O 1
ATOM 801 N N . ALA A 1 110 ? 9.007 3.056 -19.518 1.00 92.38 110 ALA A N 1
ATOM 802 C CA . ALA A 1 110 ? 9.502 2.873 -18.158 1.00 92.38 110 ALA A CA 1
ATOM 803 C C . ALA A 1 110 ? 9.947 4.215 -17.561 1.00 92.38 110 ALA A C 1
ATOM 805 O O . ALA A 1 110 ? 11.021 4.727 -17.872 1.00 92.38 110 ALA A O 1
ATOM 806 N N . GLY A 1 111 ? 9.101 4.793 -16.702 1.00 90.19 111 GLY A N 1
ATOM 807 C CA . GLY A 1 111 ? 9.366 6.069 -16.022 1.00 90.19 111 GLY A CA 1
ATOM 808 C C . GLY A 1 111 ? 9.796 5.958 -14.554 1.00 90.19 111 GLY A C 1
ATOM 809 O O . GLY A 1 111 ? 10.262 6.937 -13.977 1.00 90.19 111 GLY A O 1
ATOM 810 N N . SER A 1 112 ? 9.616 4.789 -13.932 1.00 92.12 112 SER A N 1
ATOM 811 C CA . SER A 1 112 ? 9.904 4.576 -12.510 1.00 92.12 112 SER A CA 1
ATOM 812 C C . SER A 1 112 ? 11.398 4.372 -12.255 1.00 92.12 112 SER A C 1
ATOM 814 O O . SER A 1 112 ? 12.079 3.675 -13.001 1.00 92.12 112 SER A O 1
ATOM 816 N N . ALA A 1 113 ? 11.891 4.940 -11.153 1.00 90.94 113 ALA A N 1
ATOM 817 C CA . ALA A 1 113 ? 13.270 4.787 -10.685 1.00 90.94 113 ALA A CA 1
ATOM 818 C C . ALA A 1 113 ? 13.438 3.657 -9.646 1.00 90.94 113 ALA A C 1
ATOM 820 O O . ALA A 1 113 ? 14.468 3.584 -8.975 1.00 90.94 113 ALA A O 1
ATOM 821 N N . SER A 1 114 ? 12.418 2.811 -9.462 1.00 90.69 114 SER A N 1
ATOM 822 C CA . SER A 1 114 ? 12.441 1.739 -8.461 1.00 90.69 114 SER A CA 1
ATOM 823 C C . SER A 1 114 ? 13.481 0.657 -8.782 1.00 90.69 114 SER A C 1
ATOM 825 O O . SER A 1 114 ? 13.843 0.449 -9.941 1.00 90.69 114 SER A O 1
ATOM 827 N N . ILE A 1 115 ? 13.924 -0.083 -7.758 1.00 93.69 115 ILE A N 1
ATOM 828 C CA . ILE A 1 115 ? 14.810 -1.249 -7.933 1.00 93.69 115 ILE A CA 1
ATOM 829 C C . ILE A 1 115 ? 14.173 -2.267 -8.890 1.00 93.69 115 ILE A C 1
ATOM 831 O O . ILE A 1 115 ? 14.845 -2.751 -9.798 1.00 93.69 115 ILE A O 1
ATOM 835 N N . ALA A 1 116 ? 12.871 -2.528 -8.739 1.00 93.19 116 ALA A N 1
ATOM 836 C CA . ALA A 1 116 ? 12.134 -3.454 -9.595 1.00 93.19 116 ALA A CA 1
ATOM 837 C C . ALA A 1 116 ? 12.153 -3.013 -11.067 1.00 93.19 116 ALA A C 1
ATOM 839 O O . ALA A 1 116 ? 12.508 -3.797 -11.944 1.00 93.19 116 ALA A O 1
ATOM 840 N N . THR A 1 117 ? 11.847 -1.740 -11.339 1.00 93.94 117 THR A N 1
ATOM 841 C CA . THR A 1 117 ? 11.862 -1.204 -12.709 1.00 93.94 117 THR A CA 1
ATOM 842 C C . THR A 1 117 ? 13.266 -1.209 -13.303 1.00 93.94 117 THR A C 1
ATOM 844 O O . THR A 1 117 ? 13.431 -1.588 -14.458 1.00 93.94 117 THR A O 1
ATOM 847 N N . ASN A 1 118 ? 14.296 -0.867 -12.524 1.00 93.12 118 ASN A N 1
ATOM 848 C CA . ASN A 1 118 ? 15.681 -0.948 -12.992 1.00 93.12 118 ASN A CA 1
ATOM 849 C C . ASN A 1 118 ? 16.081 -2.387 -13.359 1.00 93.12 118 ASN A C 1
ATOM 851 O O . ASN A 1 118 ? 16.743 -2.581 -14.375 1.00 93.12 118 ASN A O 1
ATOM 855 N N . GLY A 1 119 ? 15.641 -3.389 -12.589 1.00 94.19 119 GLY A N 1
ATOM 856 C CA . GLY A 1 119 ? 15.848 -4.804 -12.915 1.00 94.19 119 GLY A CA 1
ATOM 857 C C . GLY A 1 119 ? 15.139 -5.229 -14.205 1.00 94.19 119 GLY A C 1
ATOM 858 O O . GLY A 1 119 ? 15.741 -5.876 -15.055 1.00 94.19 119 GLY A O 1
ATOM 859 N N . GLN A 1 120 ? 13.889 -4.799 -14.405 1.00 94.31 120 GLN A N 1
ATOM 860 C CA . GLN A 1 120 ? 13.135 -5.063 -15.641 1.00 94.31 120 GLN A CA 1
ATOM 861 C C . GLN A 1 120 ? 13.802 -4.435 -16.872 1.00 94.31 120 GLN A C 1
ATOM 863 O O . GLN A 1 120 ? 13.877 -5.055 -17.932 1.00 94.31 120 GLN A O 1
ATOM 868 N N . VAL A 1 121 ? 14.311 -3.210 -16.732 1.00 92.06 121 VAL A N 1
ATOM 869 C CA . VAL A 1 121 ? 15.061 -2.522 -17.789 1.00 92.06 121 VAL A CA 1
ATOM 870 C C . VAL A 1 121 ? 16.376 -3.240 -18.081 1.00 92.06 121 VAL A C 1
ATOM 872 O O . VAL A 1 121 ? 16.703 -3.427 -19.248 1.00 92.06 121 VAL A O 1
ATOM 875 N N . ALA A 1 122 ? 17.117 -3.668 -17.057 1.00 92.50 122 ALA A N 1
ATOM 876 C CA . ALA A 1 122 ? 18.344 -4.438 -17.247 1.00 92.50 122 ALA A CA 1
ATOM 877 C C . ALA A 1 122 ? 18.070 -5.736 -18.023 1.00 92.50 122 ALA A C 1
ATOM 879 O O . ALA A 1 122 ? 18.696 -5.959 -19.056 1.00 92.50 122 ALA A O 1
ATOM 880 N N . ALA A 1 123 ? 17.051 -6.504 -17.621 1.00 95.00 123 ALA A N 1
ATOM 881 C CA . ALA A 1 123 ? 16.637 -7.721 -18.321 1.00 95.00 123 ALA A CA 1
ATOM 882 C C . ALA A 1 123 ? 16.226 -7.459 -19.787 1.00 95.00 123 ALA A C 1
ATOM 884 O O . ALA A 1 123 ? 16.521 -8.256 -20.676 1.00 95.00 123 ALA A O 1
ATOM 885 N N . TRP A 1 124 ? 15.579 -6.321 -20.077 1.00 91.62 124 TRP A N 1
ATOM 886 C CA . TRP A 1 124 ? 15.251 -5.915 -21.451 1.00 91.62 124 TRP A CA 1
ATOM 887 C C . TRP A 1 124 ? 16.499 -5.680 -22.310 1.00 91.62 124 TRP A C 1
ATOM 889 O O . TRP A 1 124 ? 16.547 -6.101 -23.468 1.00 91.62 124 TRP A O 1
ATOM 899 N N . LEU A 1 125 ? 17.499 -4.997 -21.748 1.00 88.19 125 LEU A N 1
ATOM 900 C CA . LEU A 1 125 ? 18.756 -4.687 -22.428 1.00 88.19 125 LEU A CA 1
ATOM 901 C C . LEU A 1 125 ? 19.619 -5.940 -22.625 1.00 88.19 125 LEU A C 1
ATOM 903 O O . LEU A 1 125 ? 20.203 -6.107 -23.694 1.00 88.19 125 LEU A O 1
ATOM 907 N N . GLU A 1 126 ? 19.662 -6.835 -21.636 1.00 93.94 126 GLU A N 1
ATOM 908 C CA . GLU A 1 126 ? 20.340 -8.138 -21.723 1.00 93.94 126 GLU A CA 1
ATOM 909 C C . GLU A 1 126 ? 19.752 -9.014 -22.832 1.00 93.94 126 GLU A C 1
ATOM 911 O O . GLU A 1 126 ? 20.489 -9.685 -23.551 1.00 93.94 126 GLU A O 1
ATOM 916 N N . ALA A 1 127 ? 18.436 -8.934 -23.049 1.00 92.12 127 ALA A N 1
ATOM 917 C CA . ALA A 1 127 ? 17.757 -9.581 -24.170 1.00 92.12 127 ALA A CA 1
ATOM 918 C C . ALA A 1 127 ? 18.009 -8.898 -25.535 1.00 92.12 127 ALA A C 1
ATOM 920 O O . ALA A 1 127 ? 17.374 -9.256 -26.527 1.00 92.12 127 ALA A O 1
ATOM 921 N N . VAL A 1 128 ? 18.909 -7.906 -25.604 1.00 89.25 128 VAL A N 1
ATOM 922 C CA . VAL A 1 128 ? 19.310 -7.181 -26.825 1.00 89.25 128 VAL A CA 1
ATOM 923 C C . VAL A 1 128 ? 18.107 -6.563 -27.553 1.00 89.25 128 VAL A C 1
ATOM 925 O O . VAL A 1 128 ? 18.027 -6.515 -28.784 1.00 89.25 128 VAL A O 1
ATOM 928 N N . ARG A 1 129 ? 17.122 -6.090 -26.785 1.00 85.06 129 ARG A N 1
ATOM 929 C CA . ARG A 1 129 ? 15.914 -5.473 -27.336 1.00 85.06 129 ARG A CA 1
ATOM 930 C C . ARG A 1 129 ? 16.126 -3.976 -27.576 1.00 85.06 129 ARG A C 1
ATOM 932 O O . ARG A 1 129 ? 16.861 -3.336 -26.827 1.00 85.06 129 ARG A O 1
ATOM 939 N N . PRO A 1 130 ? 15.460 -3.383 -28.585 1.00 86.25 130 PRO A N 1
ATOM 940 C CA . PRO A 1 130 ? 15.563 -1.955 -28.856 1.00 86.25 130 PRO A CA 1
ATOM 941 C C . PRO A 1 130 ? 15.206 -1.097 -27.640 1.00 86.25 130 PRO A C 1
ATOM 943 O O . PRO A 1 130 ? 14.142 -1.277 -27.038 1.00 86.25 130 PRO A O 1
ATOM 946 N N . ASP A 1 131 ? 16.061 -0.129 -27.322 1.00 86.38 131 ASP A N 1
ATOM 947 C CA . ASP A 1 131 ? 15.824 0.836 -26.257 1.00 86.38 131 ASP A CA 1
ATOM 948 C C . ASP A 1 131 ? 16.135 2.278 -26.681 1.00 86.38 131 ASP A C 1
ATOM 950 O O . ASP A 1 131 ? 16.906 2.568 -27.605 1.00 86.38 131 ASP A O 1
ATOM 954 N N . LEU A 1 132 ? 15.511 3.205 -25.962 1.00 87.00 132 LEU A N 1
ATOM 955 C CA . LEU A 1 132 ? 15.812 4.619 -26.009 1.00 87.00 132 LEU A CA 1
ATOM 956 C C . LEU A 1 132 ? 15.789 5.194 -24.591 1.00 87.00 132 LEU A C 1
ATOM 958 O O . LEU A 1 132 ? 14.734 5.507 -24.040 1.00 87.00 132 LEU A O 1
ATOM 962 N N . ARG A 1 133 ? 16.974 5.402 -24.020 1.00 87.19 133 ARG A N 1
ATOM 963 C CA . ARG A 1 133 ? 17.119 6.100 -22.741 1.00 87.19 133 ARG A CA 1
ATOM 964 C C . ARG A 1 133 ? 16.914 7.605 -22.892 1.00 87.19 133 ARG A C 1
ATOM 966 O O . ARG A 1 133 ? 17.713 8.277 -23.540 1.00 87.19 133 ARG A O 1
ATOM 973 N N . ILE A 1 134 ? 15.897 8.140 -22.228 1.00 85.94 134 ILE A N 1
ATOM 974 C CA . ILE A 1 134 ? 15.649 9.568 -22.047 1.00 85.94 134 ILE A CA 1
ATOM 975 C C . ILE A 1 134 ? 16.630 10.147 -21.026 1.00 85.94 134 ILE A C 1
ATOM 977 O O . ILE A 1 134 ? 16.708 9.686 -19.887 1.00 85.94 134 ILE A O 1
ATOM 981 N N . ASP A 1 135 ? 17.347 11.193 -21.442 1.00 85.50 135 ASP A N 1
ATOM 982 C CA . ASP A 1 135 ? 18.125 12.074 -20.569 1.00 85.50 135 ASP A CA 1
ATOM 983 C C . ASP A 1 135 ? 17.301 13.343 -20.248 1.00 85.50 135 ASP A C 1
ATOM 985 O O . ASP A 1 135 ? 17.143 14.216 -21.117 1.00 85.50 135 ASP A O 1
ATOM 989 N N . PRO A 1 136 ? 16.786 13.482 -19.009 1.00 86.31 136 PRO A N 1
ATOM 990 C CA . PRO A 1 136 ? 16.012 14.652 -18.598 1.00 86.31 136 PRO A CA 1
ATOM 991 C C . PRO A 1 136 ? 16.803 15.968 -18.649 1.00 86.31 136 PRO A C 1
ATOM 993 O O . PRO A 1 136 ? 16.235 17.027 -18.922 1.00 86.31 136 PRO A O 1
ATOM 996 N N . LEU A 1 137 ? 18.120 15.932 -18.413 1.00 87.69 137 LEU A N 1
ATOM 997 C CA . LEU A 1 137 ? 18.973 17.122 -18.447 1.00 87.69 137 LEU A CA 1
ATOM 998 C C . LEU A 1 137 ? 19.242 17.565 -19.882 1.00 87.69 137 LEU A C 1
ATOM 1000 O O . LEU A 1 137 ? 19.306 18.763 -20.160 1.00 87.69 137 LEU A O 1
ATOM 1004 N N . ALA A 1 138 ? 19.414 16.620 -20.806 1.00 84.81 138 ALA A N 1
ATOM 1005 C CA . ALA A 1 138 ? 19.475 16.925 -22.232 1.00 84.81 138 ALA A CA 1
ATOM 1006 C C . ALA A 1 138 ? 18.152 17.541 -22.714 1.00 84.81 138 ALA A C 1
ATOM 1008 O O . ALA A 1 138 ? 18.171 18.542 -23.437 1.00 84.81 138 ALA A O 1
ATOM 1009 N N . TRP A 1 139 ? 17.015 16.999 -22.269 1.00 81.69 139 TRP A N 1
ATOM 1010 C CA . TRP A 1 139 ? 15.696 17.548 -22.586 1.00 81.69 139 TRP A CA 1
ATOM 1011 C C . TRP A 1 139 ? 15.534 18.987 -22.086 1.00 81.69 139 TRP A C 1
ATOM 1013 O O . TRP A 1 139 ? 15.217 19.876 -22.874 1.00 81.69 139 TRP A O 1
ATOM 1023 N N . ARG A 1 140 ? 15.839 19.247 -20.805 1.00 87.38 140 ARG A N 1
ATOM 1024 C CA . ARG A 1 140 ? 15.781 20.596 -20.210 1.00 87.38 140 ARG A CA 1
ATOM 1025 C C . ARG A 1 140 ? 16.643 21.611 -20.966 1.00 87.38 140 ARG A C 1
ATOM 1027 O O . ARG A 1 140 ? 16.262 22.768 -21.077 1.00 87.38 140 ARG A O 1
ATOM 1034 N N . ARG A 1 141 ? 17.792 21.187 -21.504 1.00 88.81 141 ARG A N 1
ATOM 1035 C CA . ARG A 1 141 ? 18.701 22.028 -22.306 1.00 88.81 141 ARG A CA 1
ATOM 1036 C C . ARG A 1 141 ? 18.219 22.273 -23.748 1.00 88.81 141 ARG A C 1
ATOM 1038 O O . ARG A 1 141 ? 18.975 22.808 -24.550 1.00 88.81 141 ARG A O 1
ATOM 1045 N N . GLY A 1 142 ? 17.004 21.851 -24.109 1.00 83.88 142 GLY A N 1
ATOM 1046 C CA . GLY A 1 142 ? 16.427 22.052 -25.444 1.00 83.88 142 GLY A CA 1
ATOM 1047 C C . GLY A 1 142 ? 17.033 21.164 -26.535 1.00 83.88 142 GLY A C 1
ATOM 1048 O O . GLY A 1 142 ? 16.794 21.376 -27.726 1.00 83.88 142 GLY A O 1
ATOM 1049 N N . SER A 1 143 ? 17.830 20.159 -26.166 1.00 78.44 143 SER A N 1
ATOM 1050 C CA . SER A 1 143 ? 18.475 19.303 -27.158 1.00 78.44 143 SER A CA 1
ATOM 1051 C C . SER A 1 143 ? 17.464 18.354 -27.816 1.00 78.44 143 SER A C 1
ATOM 1053 O O . SER A 1 143 ? 16.667 17.681 -27.164 1.00 78.44 143 SER A O 1
ATOM 1055 N N . ARG A 1 144 ? 17.508 18.272 -29.149 1.00 77.00 144 ARG A N 1
ATOM 1056 C CA . ARG A 1 144 ? 16.615 17.434 -29.973 1.00 77.00 144 ARG A CA 1
ATOM 1057 C C . ARG A 1 144 ? 17.212 16.055 -30.290 1.00 77.00 144 ARG A C 1
ATOM 1059 O O . ARG A 1 144 ? 16.920 15.473 -31.332 1.00 77.00 144 ARG A O 1
ATOM 1066 N N . TRP A 1 145 ? 18.060 15.535 -29.403 1.00 71.94 145 TRP A N 1
ATOM 1067 C CA . TRP A 1 145 ? 18.813 14.285 -29.582 1.00 71.94 145 TRP A CA 1
ATOM 1068 C C . TRP A 1 145 ? 17.915 13.070 -29.892 1.00 71.94 145 TRP A C 1
ATOM 1070 O O . TRP A 1 145 ? 18.307 12.187 -30.655 1.00 71.94 145 TRP A O 1
ATOM 1080 N N . TRP A 1 146 ? 16.685 13.063 -29.371 1.00 71.69 146 TRP A N 1
ATOM 1081 C CA . TRP A 1 146 ? 15.692 12.008 -29.577 1.00 71.69 146 TRP A CA 1
ATOM 1082 C C . TRP A 1 146 ? 15.168 11.933 -31.022 1.00 71.69 146 TRP A C 1
ATOM 1084 O O . TRP A 1 146 ? 14.859 10.842 -31.500 1.00 71.69 146 TRP A O 1
ATOM 1094 N N . ARG A 1 147 ? 15.132 13.050 -31.768 1.00 68.06 147 ARG A N 1
ATOM 1095 C CA . ARG A 1 147 ? 14.555 13.100 -33.130 1.00 68.06 147 ARG A CA 1
ATOM 1096 C C . ARG A 1 147 ? 15.277 12.197 -34.130 1.00 68.06 147 ARG A C 1
ATOM 1098 O O . ARG A 1 147 ? 14.631 11.607 -34.984 1.00 68.06 147 ARG A O 1
ATOM 1105 N N . LYS A 1 148 ? 16.601 12.058 -34.003 1.00 63.00 148 LYS A N 1
ATOM 1106 C CA . LYS A 1 148 ? 17.416 11.179 -34.866 1.00 63.00 148 LYS A CA 1
ATOM 1107 C C . LYS A 1 148 ? 17.295 9.694 -34.499 1.00 63.00 148 LYS A C 1
ATOM 1109 O O . LYS A 1 148 ? 17.702 8.838 -35.276 1.00 63.00 148 LYS A O 1
ATOM 1114 N N . ARG A 1 149 ? 16.798 9.392 -33.296 1.00 64.31 149 ARG A N 1
ATOM 1115 C CA . ARG A 1 149 ? 16.714 8.033 -32.747 1.00 64.31 149 ARG A CA 1
ATOM 1116 C C . ARG A 1 149 ? 15.342 7.417 -33.015 1.00 64.31 149 ARG A C 1
ATOM 1118 O O . ARG A 1 149 ? 15.292 6.275 -33.446 1.00 64.31 149 ARG A O 1
ATOM 1125 N N . PHE A 1 150 ? 14.259 8.192 -32.895 1.00 60.38 150 PHE A N 1
ATOM 1126 C CA . PHE A 1 150 ? 12.893 7.743 -33.210 1.00 60.38 150 PHE A CA 1
ATOM 1127 C C . PHE A 1 150 ? 12.690 7.339 -34.680 1.00 60.38 150 PHE A C 1
ATOM 1129 O O . PHE A 1 150 ? 12.021 6.344 -34.950 1.00 60.38 150 PHE A O 1
ATOM 1136 N N . THR A 1 151 ? 13.320 8.031 -35.637 1.00 53.62 151 THR A N 1
ATOM 1137 C CA . THR A 1 151 ? 13.232 7.679 -37.069 1.00 53.62 151 THR A CA 1
ATOM 1138 C C . THR A 1 151 ? 13.823 6.307 -37.402 1.00 53.62 151 THR A C 1
ATOM 1140 O O . THR A 1 151 ? 13.464 5.723 -38.419 1.00 53.62 151 THR A O 1
ATOM 1143 N N . ARG A 1 152 ? 14.682 5.747 -36.540 1.00 51.91 152 ARG A N 1
ATOM 1144 C CA . ARG A 1 152 ? 15.294 4.423 -36.733 1.00 51.91 152 ARG A CA 1
ATOM 1145 C C . ARG A 1 152 ? 14.373 3.262 -36.336 1.00 51.91 152 ARG A C 1
ATOM 1147 O O . ARG A 1 152 ? 14.640 2.128 -36.723 1.00 51.91 152 ARG A O 1
ATOM 1154 N N . PHE A 1 153 ? 13.306 3.540 -35.586 1.00 54.66 153 PHE A N 1
ATOM 1155 C CA . PHE A 1 153 ? 12.425 2.522 -35.001 1.00 54.66 153 PHE A CA 1
ATOM 1156 C C . PHE A 1 153 ? 11.042 2.439 -35.658 1.00 54.66 153 PHE A C 1
ATOM 1158 O O . PHE A 1 153 ? 10.369 1.426 -35.514 1.00 54.66 153 PHE A O 1
ATOM 1165 N N . GLY A 1 154 ? 10.633 3.454 -36.426 1.00 51.22 154 GLY A N 1
ATOM 1166 C CA . GLY A 1 154 ? 9.271 3.580 -36.964 1.00 51.22 154 GLY A CA 1
ATOM 1167 C C . GLY A 1 154 ? 8.832 2.548 -38.013 1.00 51.22 154 GLY A C 1
ATOM 1168 O O . GLY A 1 154 ? 7.708 2.647 -38.483 1.00 51.22 154 GLY A O 1
ATOM 1169 N N . ASN A 1 155 ? 9.677 1.578 -38.393 1.00 51.66 155 ASN A N 1
ATOM 1170 C CA . ASN A 1 155 ? 9.379 0.635 -39.482 1.00 51.66 155 ASN A CA 1
ATOM 1171 C C . ASN A 1 155 ? 9.504 -0.853 -39.099 1.00 51.66 155 ASN A C 1
ATOM 1173 O O . ASN A 1 155 ? 9.574 -1.715 -39.972 1.00 51.66 155 ASN A O 1
ATOM 1177 N N . ARG A 1 156 ? 9.588 -1.187 -37.804 1.00 54.28 156 ARG A N 1
ATOM 1178 C CA . ARG A 1 156 ? 9.675 -2.585 -37.351 1.00 54.28 156 ARG A CA 1
ATOM 1179 C C . ARG A 1 156 ? 8.603 -2.874 -36.306 1.00 54.28 156 ARG A C 1
ATOM 1181 O O . ARG A 1 156 ? 8.452 -2.116 -35.360 1.00 54.28 156 ARG A O 1
ATOM 1188 N N . ARG A 1 157 ? 7.930 -4.024 -36.436 1.00 56.97 157 ARG A N 1
ATOM 1189 C CA . ARG A 1 157 ? 6.992 -4.590 -35.440 1.00 56.97 157 ARG A CA 1
ATOM 1190 C C . ARG A 1 157 ? 7.670 -4.995 -34.116 1.00 56.97 157 ARG A C 1
ATOM 1192 O O . ARG A 1 157 ? 7.050 -5.637 -33.281 1.00 56.97 157 ARG A O 1
ATOM 1199 N N . THR A 1 158 ? 8.951 -4.679 -33.934 1.00 56.25 158 THR A N 1
ATOM 1200 C CA . THR A 1 158 ? 9.693 -4.960 -32.704 1.00 56.25 158 THR A CA 1
ATOM 1201 C C . THR A 1 158 ? 9.273 -4.002 -31.594 1.00 56.25 158 THR A C 1
ATOM 1203 O O . THR A 1 158 ? 9.332 -2.790 -31.816 1.00 56.25 158 THR A O 1
ATOM 1206 N N . PRO A 1 159 ? 8.947 -4.513 -30.397 1.00 58.59 159 PRO A N 1
ATOM 1207 C CA . PRO A 1 159 ? 8.637 -3.672 -29.251 1.00 58.59 159 PRO A CA 1
ATOM 1208 C C . PRO A 1 159 ? 9.829 -2.776 -28.901 1.00 58.59 159 PRO A C 1
ATOM 1210 O O . PRO A 1 159 ? 10.970 -3.246 -28.863 1.00 58.59 159 PRO A O 1
ATOM 1213 N N . LEU A 1 160 ? 9.565 -1.498 -28.639 1.00 60.53 160 LEU A N 1
ATOM 1214 C CA . LEU A 1 160 ? 10.568 -0.509 -28.235 1.00 60.53 160 LEU A CA 1
ATOM 1215 C C . LEU A 1 160 ? 10.401 -0.178 -26.751 1.00 60.53 160 LEU A C 1
ATOM 1217 O O . LEU A 1 160 ? 9.291 0.144 -26.333 1.00 60.53 160 LEU A O 1
ATOM 1221 N N . ALA A 1 161 ? 11.486 -0.182 -25.975 1.00 59.28 161 ALA A N 1
ATOM 1222 C CA . ALA A 1 161 ? 11.469 0.393 -24.632 1.00 59.28 161 ALA A CA 1
ATOM 1223 C C . ALA A 1 161 ? 11.932 1.855 -24.645 1.00 59.28 161 ALA A C 1
ATOM 1225 O O . ALA A 1 161 ? 13.025 2.170 -25.112 1.00 59.28 161 ALA A O 1
ATOM 1226 N N . LEU A 1 162 ? 11.129 2.750 -24.079 1.00 64.81 162 LEU A N 1
ATOM 1227 C CA . LEU A 1 162 ? 11.506 4.117 -23.747 1.00 64.81 162 LEU A CA 1
ATOM 1228 C C . LEU A 1 162 ? 11.717 4.206 -22.238 1.00 64.81 162 LEU A C 1
ATOM 1230 O O . LEU A 1 162 ? 10.778 4.023 -21.467 1.00 64.81 162 LEU A O 1
ATOM 1234 N N . THR A 1 163 ? 12.933 4.505 -21.805 1.00 57.88 163 THR A N 1
ATOM 1235 C CA . THR A 1 163 ? 13.291 4.546 -20.383 1.00 57.88 163 THR A CA 1
ATOM 1236 C C . THR A 1 163 ? 13.634 5.956 -19.950 1.00 57.88 163 THR A C 1
ATOM 1238 O O . THR A 1 163 ? 14.573 6.550 -20.467 1.00 57.88 163 THR A O 1
ATOM 1241 N N . ILE A 1 164 ? 12.934 6.500 -18.959 1.00 59.38 164 ILE A N 1
ATOM 1242 C CA . ILE A 1 164 ? 13.385 7.699 -18.249 1.00 59.38 164 ILE A CA 1
ATOM 1243 C C . ILE A 1 164 ? 14.330 7.219 -17.161 1.00 59.38 164 ILE A C 1
ATOM 1245 O O . ILE A 1 164 ? 13.919 6.549 -16.219 1.00 59.38 164 ILE A O 1
ATOM 1249 N N . ALA A 1 165 ? 15.617 7.536 -17.291 1.00 49.16 165 ALA A N 1
ATOM 1250 C CA . ALA A 1 165 ? 16.534 7.248 -16.205 1.00 49.16 165 ALA A CA 1
ATOM 1251 C C . ALA A 1 165 ? 16.169 8.115 -14.999 1.00 49.16 165 ALA A C 1
ATOM 1253 O O . ALA A 1 165 ? 16.181 9.346 -15.080 1.00 49.16 165 ALA A O 1
ATOM 1254 N N . GLY A 1 166 ? 15.871 7.447 -13.886 1.00 42.41 166 GLY A N 1
ATOM 1255 C CA . GLY A 1 166 ? 15.731 8.076 -12.587 1.00 42.41 166 GLY A CA 1
ATOM 1256 C C . GLY A 1 166 ? 16.937 8.956 -12.281 1.00 42.41 166 GLY A C 1
ATOM 1257 O O . GLY A 1 166 ? 18.091 8.528 -12.358 1.00 42.41 166 GLY A O 1
ATOM 1258 N N . PHE A 1 167 ? 16.654 10.203 -11.927 1.00 35.47 167 PHE A N 1
ATOM 1259 C CA . PHE A 1 167 ? 17.583 11.061 -11.218 1.00 35.47 167 PHE A CA 1
ATOM 1260 C C . PHE A 1 167 ? 18.036 10.345 -9.941 1.00 35.47 167 PHE A C 1
ATOM 1262 O O . PHE A 1 167 ? 17.262 10.195 -9.001 1.00 35.47 167 PHE A O 1
ATOM 1269 N N . MET A 1 168 ? 19.304 9.954 -9.881 1.00 33.56 168 MET A N 1
ATOM 1270 C CA . MET A 1 168 ? 19.990 9.720 -8.615 1.00 33.56 168 MET A CA 1
ATOM 1271 C C . MET A 1 168 ? 20.806 10.982 -8.302 1.00 33.56 168 MET A C 1
ATOM 1273 O O . MET A 1 168 ? 22.031 10.989 -8.374 1.00 33.56 168 MET A O 1
ATOM 1277 N N . VAL A 1 169 ? 20.123 12.098 -8.009 1.00 30.27 169 VAL A N 1
ATOM 1278 C CA . VAL A 1 169 ? 20.768 13.215 -7.301 1.00 30.27 169 VAL A CA 1
ATOM 1279 C C . VAL A 1 169 ? 20.879 12.786 -5.845 1.00 30.27 169 VAL A C 1
ATOM 1281 O O . VAL A 1 169 ? 19.916 12.832 -5.091 1.00 30.27 169 VAL A O 1
ATOM 1284 N N . GLY A 1 170 ? 22.061 12.277 -5.499 1.00 29.78 170 GLY A N 1
ATOM 1285 C CA . GLY A 1 170 ? 22.642 12.331 -4.160 1.00 29.78 170 GLY A CA 1
ATOM 1286 C C . GLY A 1 170 ? 21.726 12.009 -2.980 1.00 29.78 170 GLY A C 1
ATOM 1287 O O . GLY A 1 170 ? 21.569 12.848 -2.102 1.00 29.78 170 GLY A O 1
ATOM 1288 N N . TRP A 1 171 ? 21.232 10.776 -2.873 1.00 23.89 171 TRP A N 1
ATOM 1289 C CA . TRP A 1 171 ? 20.938 10.199 -1.558 1.00 23.89 171 TRP A CA 1
ATOM 1290 C C . TRP A 1 171 ? 22.093 9.281 -1.173 1.00 23.89 171 TRP A C 1
ATOM 1292 O O . TRP A 1 171 ? 22.082 8.068 -1.367 1.00 23.89 171 TRP A O 1
ATOM 1302 N N . ARG A 1 172 ? 23.166 9.906 -0.682 1.00 26.89 172 ARG A N 1
ATOM 1303 C CA . ARG A 1 172 ? 24.258 9.205 -0.017 1.00 26.89 172 ARG A CA 1
ATOM 1304 C C . ARG A 1 172 ? 23.735 8.794 1.355 1.00 26.89 172 ARG A C 1
ATOM 1306 O O . ARG A 1 172 ? 23.879 9.539 2.318 1.00 26.89 172 ARG A O 1
ATOM 1313 N N . ILE A 1 173 ? 23.125 7.614 1.442 1.00 32.38 173 ILE A N 1
ATOM 1314 C CA . ILE A 1 173 ? 23.030 6.907 2.718 1.00 32.38 173 ILE A CA 1
ATOM 1315 C C . ILE A 1 173 ? 24.484 6.714 3.164 1.00 32.38 173 ILE A C 1
ATOM 1317 O O . ILE A 1 173 ? 25.233 5.955 2.546 1.00 32.38 173 ILE A O 1
ATOM 1321 N N . ARG A 1 174 ? 24.920 7.464 4.184 1.00 27.64 174 ARG A N 1
ATOM 1322 C CA . ARG A 1 174 ? 26.108 7.120 4.971 1.00 27.64 174 ARG A CA 1
ATOM 1323 C C . ARG A 1 174 ? 25.799 5.788 5.656 1.00 27.64 174 ARG A C 1
ATOM 1325 O O . ARG A 1 174 ? 25.337 5.765 6.788 1.00 27.64 174 ARG A O 1
ATOM 1332 N N . GLN A 1 175 ? 26.011 4.689 4.941 1.00 38.03 175 GLN A N 1
ATOM 1333 C CA . GLN A 1 175 ? 26.355 3.425 5.576 1.00 38.03 175 GLN A CA 1
ATOM 1334 C C . GLN A 1 175 ? 27.747 3.612 6.191 1.00 38.03 175 GLN A C 1
ATOM 1336 O O . GLN A 1 175 ? 28.598 4.297 5.615 1.00 38.03 175 GLN A O 1
ATOM 1341 N N . GLY A 1 176 ? 27.907 3.103 7.407 1.00 31.66 176 GLY A N 1
ATOM 1342 C CA . GLY A 1 176 ? 29.058 3.316 8.272 1.00 31.66 176 GLY A CA 1
ATOM 1343 C C . GLY A 1 176 ? 30.404 2.931 7.658 1.00 31.66 176 GLY A C 1
ATOM 1344 O O . GLY A 1 176 ? 30.504 2.296 6.612 1.00 31.66 176 GLY A O 1
ATOM 1345 N N . ALA A 1 177 ? 31.448 3.385 8.344 1.00 38.09 177 ALA A N 1
ATOM 1346 C CA . ALA A 1 177 ? 32.851 3.227 8.008 1.00 38.09 177 ALA A CA 1
ATOM 1347 C C . ALA A 1 177 ? 33.237 1.798 7.576 1.00 38.09 177 ALA A C 1
ATOM 1349 O O . ALA A 1 177 ? 32.925 0.824 8.250 1.00 38.09 177 ALA A O 1
ATOM 1350 N N . GLY A 1 178 ? 33.987 1.702 6.478 1.00 31.62 178 GLY A N 1
ATOM 1351 C CA . GLY A 1 178 ? 34.593 0.460 5.997 1.00 31.62 178 GLY A CA 1
ATOM 1352 C C . GLY A 1 178 ? 35.096 0.638 4.570 1.00 31.62 178 GLY A C 1
ATOM 1353 O O . GLY A 1 178 ? 34.319 0.625 3.622 1.00 31.62 178 GLY A O 1
ATOM 1354 N N . GLY A 1 179 ? 36.390 0.916 4.416 1.00 35.81 179 GLY A N 1
ATOM 1355 C CA . GLY A 1 179 ? 36.992 1.310 3.147 1.00 35.81 179 GLY A CA 1
ATOM 1356 C C . GLY A 1 179 ? 36.943 0.226 2.069 1.00 35.81 179 GLY A C 1
ATOM 1357 O O . GLY A 1 179 ? 37.345 -0.909 2.297 1.00 35.81 179 GLY A O 1
ATOM 1358 N N . TYR A 1 180 ? 36.566 0.627 0.856 1.00 28.02 180 TYR A N 1
ATOM 1359 C CA . TYR A 1 180 ? 36.923 -0.084 -0.369 1.00 28.02 180 TYR A CA 1
ATOM 1360 C C . TYR A 1 180 ? 37.474 0.926 -1.382 1.00 28.02 180 TYR A C 1
ATOM 1362 O O . TYR A 1 180 ? 36.771 1.806 -1.881 1.00 28.02 180 TYR A O 1
ATOM 1370 N N . ARG A 1 181 ? 38.787 0.840 -1.629 1.00 33.12 181 ARG A N 1
ATOM 1371 C CA . ARG A 1 181 ? 39.518 1.619 -2.637 1.00 33.12 181 ARG A CA 1
ATOM 1372 C C . ARG A 1 181 ? 39.101 1.145 -4.032 1.00 33.12 181 ARG A C 1
ATOM 1374 O O . ARG A 1 181 ? 39.540 0.082 -4.458 1.00 33.12 181 ARG A O 1
ATOM 1381 N N . ASN A 1 182 ? 38.351 1.957 -4.776 1.00 31.34 182 ASN A N 1
ATOM 1382 C CA . ASN A 1 182 ? 38.168 1.744 -6.212 1.00 31.34 182 ASN A CA 1
ATOM 1383 C C . ASN A 1 182 ? 39.235 2.501 -7.009 1.00 31.34 182 ASN A C 1
ATOM 1385 O O . ASN A 1 182 ? 39.245 3.729 -7.081 1.00 31.34 182 ASN A O 1
ATOM 1389 N N . ARG A 1 183 ? 40.138 1.725 -7.618 1.00 33.16 183 ARG A N 1
ATOM 1390 C CA . ARG A 1 183 ? 40.997 2.149 -8.725 1.00 33.16 183 ARG A CA 1
ATOM 1391 C C . ARG A 1 183 ? 40.117 2.343 -9.963 1.00 33.16 183 ARG A C 1
ATOM 1393 O O . ARG A 1 183 ? 39.682 1.365 -10.557 1.00 33.16 183 ARG A O 1
ATOM 1400 N N . CYS A 1 184 ? 39.889 3.585 -10.378 1.00 28.31 184 CYS A N 1
ATOM 1401 C CA . CYS A 1 184 ? 39.372 3.884 -11.714 1.00 28.31 184 CYS A CA 1
ATOM 1402 C C . CYS A 1 184 ? 40.547 3.990 -12.694 1.00 28.31 184 CYS A C 1
ATOM 1404 O O . CYS A 1 184 ? 41.265 4.989 -12.696 1.00 28.31 184 CYS A O 1
ATOM 1406 N N . ARG A 1 185 ? 40.738 2.974 -13.542 1.00 28.78 185 ARG A N 1
ATOM 1407 C CA . ARG A 1 185 ? 41.586 3.053 -14.740 1.00 28.78 185 ARG A CA 1
ATOM 1408 C C . ARG A 1 185 ? 40.854 2.394 -15.912 1.00 28.78 185 ARG A C 1
ATOM 1410 O O . ARG A 1 185 ? 40.298 1.319 -15.735 1.00 28.78 185 ARG A O 1
ATOM 1417 N N . ALA A 1 186 ? 40.945 3.051 -17.074 1.00 27.70 186 ALA A N 1
ATOM 1418 C CA . ALA A 1 186 ? 40.389 2.704 -18.392 1.00 27.70 186 ALA A CA 1
ATOM 1419 C C . ALA A 1 186 ? 38.855 2.869 -18.486 1.00 27.70 186 ALA A C 1
ATOM 1421 O O . ALA A 1 186 ? 38.115 2.306 -17.701 1.00 27.70 186 ALA A O 1
ATOM 1422 N N . LEU A 1 187 ? 38.281 3.682 -19.377 1.00 28.19 187 LEU A N 1
ATOM 1423 C CA . LEU A 1 187 ? 38.570 3.835 -20.802 1.00 28.19 187 LEU A CA 1
ATOM 1424 C C . LEU A 1 187 ? 38.373 5.298 -21.253 1.00 28.19 187 LEU A C 1
ATOM 1426 O O . LEU A 1 187 ? 37.256 5.807 -21.300 1.00 28.19 187 LEU A O 1
ATOM 1430 N N . ARG A 1 188 ? 39.464 5.966 -21.636 1.00 30.39 188 ARG A N 1
ATOM 1431 C CA . ARG A 1 188 ? 39.453 7.102 -22.567 1.00 30.39 188 ARG A CA 1
ATOM 1432 C C . ARG A 1 188 ? 40.593 6.883 -23.551 1.00 30.39 188 ARG A C 1
ATOM 1434 O O . ARG A 1 188 ? 41.738 7.123 -23.201 1.00 30.39 188 ARG A O 1
ATOM 1441 N N . HIS A 1 189 ? 40.265 6.391 -24.739 1.00 28.12 189 HIS A N 1
ATOM 1442 C CA . HIS A 1 189 ? 40.995 6.679 -25.972 1.00 28.12 189 HIS A CA 1
ATOM 1443 C C . HIS A 1 189 ? 40.188 6.172 -27.166 1.00 28.12 189 HIS A C 1
ATOM 1445 O O . HIS A 1 189 ? 40.032 4.968 -27.330 1.00 28.12 189 HIS A O 1
ATOM 1451 N N . ALA A 1 190 ? 39.675 7.104 -27.970 1.00 27.41 190 ALA A N 1
ATOM 1452 C CA . ALA A 1 190 ? 39.716 7.085 -29.434 1.00 27.41 190 ALA A CA 1
ATOM 1453 C C . ALA A 1 190 ? 38.988 8.334 -29.966 1.00 27.41 190 ALA A C 1
ATOM 1455 O O . ALA A 1 190 ? 37.905 8.650 -29.481 1.00 27.41 190 ALA A O 1
ATOM 1456 N N . ALA A 1 191 ? 39.585 8.970 -30.984 1.00 29.70 191 ALA A N 1
ATOM 1457 C CA . ALA A 1 191 ? 39.137 10.153 -31.740 1.00 29.70 191 ALA A CA 1
ATOM 1458 C C . ALA A 1 191 ? 39.425 11.509 -31.042 1.00 29.70 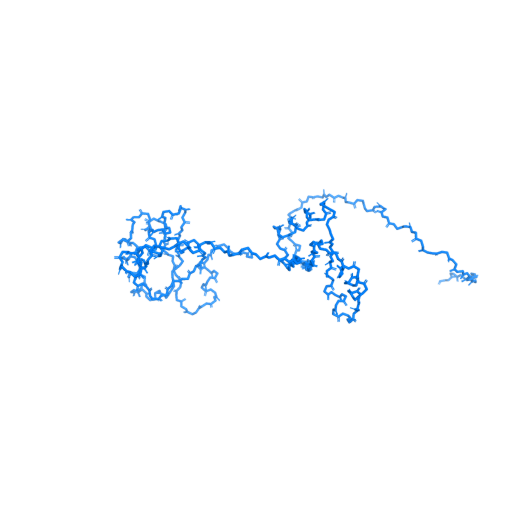191 ALA A C 1
ATOM 1460 O O . ALA A 1 191 ? 38.908 11.769 -29.966 1.00 29.70 191 ALA A O 1
ATOM 1461 N N . HIS A 1 192 ? 40.250 12.436 -31.541 1.00 30.19 192 HIS A N 1
ATOM 1462 C CA . HIS A 1 192 ? 40.767 12.687 -32.888 1.00 30.19 192 HIS A CA 1
ATOM 1463 C C . HIS A 1 192 ? 42.153 13.365 -32.843 1.00 30.19 192 HIS A C 1
ATOM 1465 O O . HIS A 1 192 ? 42.455 14.132 -31.932 1.00 30.19 192 HIS A O 1
ATOM 1471 N N . HIS A 1 193 ? 42.957 13.081 -33.870 1.00 30.70 193 HIS A N 1
ATOM 1472 C CA . HIS A 1 193 ? 44.178 13.785 -34.261 1.00 30.70 193 HIS A CA 1
ATOM 1473 C C . HIS A 1 193 ? 43.904 15.167 -34.884 1.00 30.70 193 HIS A C 1
ATOM 1475 O O . HIS A 1 193 ? 42.905 15.332 -35.581 1.00 30.70 193 HIS A O 1
ATOM 1481 N N . GLY A 1 194 ? 44.894 16.062 -34.741 1.00 28.59 194 GLY A N 1
ATOM 1482 C CA . GLY A 1 194 ? 45.167 17.238 -35.589 1.00 28.59 194 GLY A CA 1
ATOM 1483 C C . GLY A 1 194 ? 44.717 18.570 -34.973 1.00 28.59 194 GLY A C 1
ATOM 1484 O O . GLY A 1 194 ? 43.604 18.660 -34.484 1.00 28.59 194 GLY A O 1
ATOM 1485 N N . ALA A 1 195 ? 45.485 19.659 -34.954 1.00 31.98 195 ALA A N 1
ATOM 1486 C CA . ALA A 1 195 ? 46.827 19.968 -35.440 1.00 31.98 195 ALA A CA 1
ATOM 1487 C C . ALA A 1 195 ? 47.272 21.313 -34.808 1.00 31.98 195 ALA A C 1
ATOM 1489 O O . ALA A 1 195 ? 46.402 22.119 -34.499 1.00 31.98 195 ALA A O 1
ATOM 1490 N N . ALA A 1 196 ? 48.597 21.533 -34.722 1.00 33.94 196 ALA A N 1
ATOM 1491 C CA . ALA A 1 196 ? 49.330 22.819 -34.629 1.00 33.94 196 ALA A CA 1
ATOM 1492 C C . ALA A 1 196 ? 49.014 23.767 -33.441 1.00 33.94 196 ALA A C 1
ATOM 1494 O O . ALA A 1 196 ? 47.874 23.945 -33.054 1.00 33.94 196 ALA A O 1
ATOM 1495 N N . GLY A 1 197 ? 49.944 24.469 -32.793 1.00 31.11 197 GLY A N 1
ATOM 1496 C CA . GLY A 1 197 ? 51.351 24.794 -33.018 1.00 31.11 197 GLY A CA 1
ATOM 1497 C C . GLY A 1 197 ? 51.706 25.999 -32.114 1.00 31.11 197 GLY A C 1
ATOM 1498 O O . GLY A 1 197 ? 50.798 26.676 -31.641 1.00 31.11 197 GLY A O 1
ATOM 1499 N N . ALA A 1 198 ? 53.009 26.257 -31.923 1.00 35.62 198 ALA A N 1
ATOM 1500 C CA . ALA A 1 198 ? 53.651 27.266 -31.049 1.00 35.62 198 ALA A CA 1
ATOM 1501 C C . ALA A 1 198 ? 53.625 26.913 -29.544 1.00 35.62 198 ALA A C 1
ATOM 1503 O O . ALA A 1 198 ? 52.571 26.693 -28.970 1.00 35.62 198 ALA A O 1
ATOM 1504 N N . GLY A 1 199 ? 54.732 26.774 -28.812 1.00 33.47 199 GLY A N 1
ATOM 1505 C CA . GLY A 1 199 ? 56.066 27.379 -28.909 1.00 33.47 199 GLY A CA 1
ATOM 1506 C C . GLY A 1 199 ? 56.369 28.011 -27.528 1.00 33.47 199 GLY A C 1
ATOM 1507 O O . GLY A 1 199 ? 55.508 28.745 -27.051 1.00 33.47 199 GLY A O 1
ATOM 1508 N N . PRO A 1 200 ? 57.481 27.702 -26.827 1.00 46.69 200 PRO A N 1
ATOM 1509 C CA . PRO A 1 200 ? 57.554 27.813 -25.361 1.00 46.69 200 PRO A CA 1
ATOM 1510 C C . PRO A 1 200 ? 58.380 29.009 -24.869 1.00 46.69 200 PRO A C 1
ATOM 1512 O O . PRO A 1 200 ? 59.419 29.269 -25.459 1.00 46.69 200 PRO A O 1
ATOM 1515 N N . VAL A 1 201 ? 58.019 29.642 -23.741 1.00 35.38 201 VAL A N 1
ATOM 1516 C CA . VAL A 1 201 ? 58.961 30.344 -22.824 1.00 35.38 201 VAL A CA 1
ATOM 1517 C C . VAL A 1 201 ? 58.279 30.692 -21.470 1.00 35.38 201 VAL A C 1
ATOM 1519 O O . VAL A 1 201 ? 57.056 30.600 -21.401 1.00 35.38 201 VAL A O 1
ATOM 1522 N N . PRO A 1 202 ? 59.006 30.981 -20.363 1.00 46.84 202 PRO A N 1
ATOM 1523 C CA . PRO A 1 202 ? 58.948 30.146 -19.163 1.00 46.84 202 PRO A CA 1
ATOM 1524 C C . PRO A 1 202 ? 58.637 30.902 -17.850 1.00 46.84 202 PRO A C 1
ATOM 1526 O O . PRO A 1 202 ? 58.504 32.119 -17.810 1.00 46.84 202 PRO A O 1
ATOM 1529 N N . TYR A 1 203 ? 58.553 30.101 -16.786 1.00 36.03 203 TYR A N 1
ATOM 1530 C CA . TYR A 1 203 ? 58.692 30.390 -15.351 1.00 36.03 203 TYR A CA 1
ATOM 1531 C C . TYR A 1 203 ? 59.186 31.791 -14.928 1.00 36.03 203 TYR A C 1
ATOM 1533 O O . TYR A 1 203 ? 60.358 32.115 -15.128 1.00 36.03 203 TYR A O 1
ATOM 1541 N N . GLN A 1 204 ? 58.334 32.501 -14.179 1.00 40.66 204 GLN A N 1
ATOM 1542 C CA . GLN A 1 204 ? 58.567 32.899 -12.780 1.00 40.66 204 GLN A CA 1
ATOM 1543 C C . GLN A 1 204 ? 57.262 32.750 -11.992 1.00 40.66 204 GLN A C 1
ATOM 1545 O O . GLN A 1 204 ? 56.193 33.006 -12.590 1.00 40.66 204 GLN A O 1
#

Fol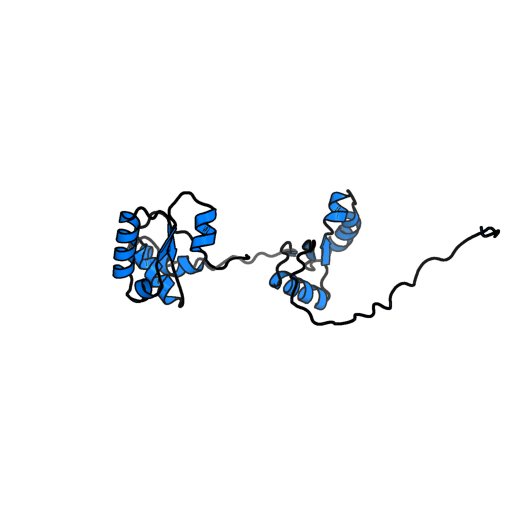dseek 3Di:
DPDDPVQVVVVVVDPFREEEPEPVQLVVAQVSSLVVVVVCVVVRGPYYDYDDDDLVSLLRLLNNCQPPPDDDDDPSNVPNPVVSCVVVVNDDDDDPPDDDDDDDAAEAEAEDQDPVSVVVVVVCVVVVAAEDEDDVVCVVVVHPVCVVVVVVPVPDSGYYYYHHHDDPPDPPPPPDDDDDDDDDDDDDDDDDDDDDDDDDDDDD